Protein AF-A0A6N2EAD4-F1 (afdb_monomer)

Foldseek 3Di:
DDDDDDDDDDQQPPDDDQQWFSDDDPCRLHPPWDWDDDQQWIWTDPPQKIKIAGTQFDDALRDTAHGFGCLLLLQQVLQVLLQVLCVVLFAAQFDDALFSRITIGGDFAWQQKKKKKFQFCEDPNVVQVVVVHAQLNHDDDPDDDHRDGDPAIDIWMWGNDDPPDDTGTHHLVRCPVVPSDPNVVSVSVRVSVRVSQVSLQVLLVVLQKGWGMFIWIWGQRPVRGIHTYDGGDALVGTWMFGNDDPPPDPDDPDDDDDDDDDDDDDDDDDPDDDDDDDPPDPTPGLHCVLVQVVQVVVVDRNPDDGPDDDVVSSNVNNVSSQVRSCSNVVHGDDGRDSHSVVSVVSVSVVSVVVVD

Structure (mmCIF, N/CA/C/O backbone):
data_AF-A0A6N2EAD4-F1
#
_entry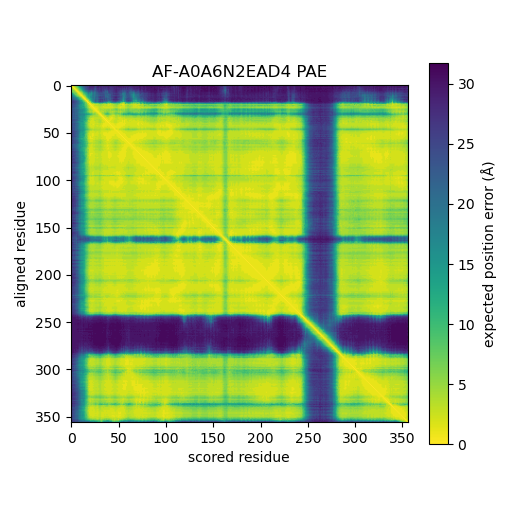.id   AF-A0A6N2EAD4-F1
#
loop_
_atom_site.group_PDB
_atom_site.id
_atom_site.type_symbol
_atom_site.label_atom_id
_atom_site.label_alt_id
_atom_site.label_comp_id
_atom_site.label_asym_id
_atom_site.label_entity_id
_atom_site.label_seq_id
_atom_site.pdbx_PDB_ins_code
_atom_site.Cartn_x
_atom_site.Cartn_y
_atom_site.Cartn_z
_atom_site.occupancy
_atom_site.B_iso_or_equiv
_atom_site.auth_seq_id
_atom_site.auth_comp_id
_atom_site.auth_asym_id
_atom_site.auth_atom_id
_atom_site.pdbx_PDB_model_num
ATOM 1 N N . MET A 1 1 ? 35.569 26.926 5.374 1.00 34.38 1 MET A N 1
ATOM 2 C CA . MET A 1 1 ? 35.303 25.532 5.782 1.00 34.38 1 MET A CA 1
ATOM 3 C C . MET A 1 1 ? 34.453 24.921 4.681 1.00 34.38 1 MET A C 1
ATOM 5 O O . MET A 1 1 ? 33.324 25.375 4.538 1.00 34.38 1 MET A O 1
ATOM 9 N N . PRO A 1 2 ? 34.989 24.051 3.812 1.00 30.06 2 PRO A N 1
ATOM 10 C CA . PRO A 1 2 ? 34.203 23.506 2.717 1.00 30.06 2 PRO A CA 1
ATOM 11 C C . PRO A 1 2 ? 33.216 22.465 3.254 1.00 30.06 2 PRO A C 1
ATOM 13 O O . PRO A 1 2 ? 33.542 21.664 4.128 1.00 30.06 2 PRO A O 1
ATOM 16 N N . SER A 1 3 ? 31.996 22.555 2.738 1.00 28.97 3 SER A N 1
ATOM 17 C CA . SER A 1 3 ? 30.847 21.699 2.997 1.00 28.97 3 SER A CA 1
ATOM 18 C C . SER A 1 3 ? 31.100 20.272 2.516 1.00 28.97 3 SER A C 1
ATOM 20 O O . SER A 1 3 ? 31.383 20.048 1.339 1.00 28.97 3 SER A O 1
ATOM 22 N N . SER A 1 4 ? 30.958 19.309 3.418 1.00 29.55 4 SER A N 1
ATOM 23 C CA . SER A 1 4 ? 30.950 17.881 3.124 1.00 29.55 4 SER A CA 1
ATOM 24 C C . SER A 1 4 ? 29.732 17.521 2.267 1.00 29.55 4 SER A C 1
ATOM 26 O O . SER A 1 4 ? 28.588 17.589 2.719 1.00 29.55 4 SER A O 1
ATOM 28 N N . SER A 1 5 ? 29.996 17.130 1.021 1.00 30.22 5 SER A N 1
ATOM 29 C CA . SER A 1 5 ? 29.056 16.441 0.142 1.00 30.22 5 SER A CA 1
ATOM 30 C C . SER A 1 5 ? 28.569 15.159 0.820 1.00 30.22 5 SER A C 1
ATOM 32 O O . SER A 1 5 ? 29.372 14.296 1.183 1.00 30.22 5 SER A O 1
ATOM 34 N N . LYS A 1 6 ? 27.255 15.035 1.014 1.00 33.72 6 LYS A N 1
ATOM 35 C CA . LYS A 1 6 ? 26.627 13.800 1.486 1.00 33.72 6 LYS A CA 1
ATOM 36 C C . LYS A 1 6 ? 26.571 12.809 0.324 1.00 33.72 6 LYS A C 1
ATOM 38 O O . LYS A 1 6 ? 25.991 13.108 -0.713 1.00 33.72 6 LYS A O 1
ATOM 43 N N . ASN A 1 7 ? 27.188 11.648 0.523 1.00 30.06 7 ASN A N 1
ATOM 44 C CA . ASN A 1 7 ? 27.131 10.505 -0.381 1.00 30.06 7 ASN A CA 1
ATOM 45 C C . ASN A 1 7 ? 25.679 10.030 -0.529 1.00 30.06 7 ASN A C 1
ATOM 47 O O . ASN A 1 7 ? 25.115 9.459 0.406 1.00 30.06 7 ASN A O 1
ATOM 51 N N . GLY A 1 8 ? 25.088 10.251 -1.704 1.00 31.55 8 GLY A N 1
ATOM 52 C CA . GLY A 1 8 ? 23.943 9.472 -2.162 1.00 31.55 8 GLY A CA 1
ATOM 53 C C . GLY A 1 8 ? 24.391 8.026 -2.349 1.00 31.55 8 GLY A C 1
ATOM 54 O O . GLY A 1 8 ? 25.430 7.770 -2.956 1.00 31.55 8 GLY A O 1
ATOM 55 N N . SER A 1 9 ? 23.651 7.079 -1.775 1.00 32.31 9 SER A N 1
ATOM 56 C CA . SER A 1 9 ? 23.856 5.666 -2.103 1.00 32.31 9 SER A CA 1
ATOM 57 C C . SER A 1 9 ? 23.541 5.477 -3.592 1.00 32.31 9 SER A C 1
ATOM 59 O O . SER A 1 9 ? 22.533 6.024 -4.047 1.00 32.31 9 SER A O 1
ATOM 61 N N . PRO A 1 10 ? 24.390 4.777 -4.362 1.00 30.09 10 PRO A N 1
ATOM 62 C CA . PRO A 1 10 ? 24.195 4.639 -5.797 1.00 30.09 10 PRO A CA 1
ATOM 63 C C . PRO A 1 10 ? 22.877 3.921 -6.101 1.00 30.09 10 PRO A C 1
ATOM 65 O O . PRO A 1 10 ? 22.443 3.028 -5.371 1.00 30.09 10 PRO A O 1
ATOM 68 N N . ASN A 1 11 ? 22.243 4.349 -7.190 1.00 40.91 11 ASN A N 1
ATOM 69 C CA . ASN A 1 11 ? 21.060 3.712 -7.748 1.00 40.91 11 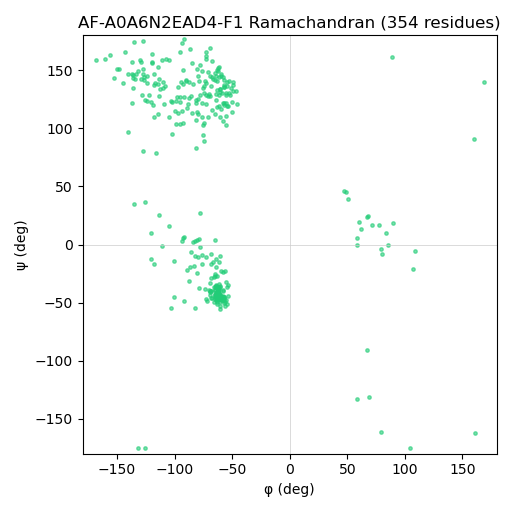ASN A CA 1
ATOM 70 C C . ASN A 1 11 ? 21.437 2.263 -8.141 1.00 40.91 11 ASN A C 1
ATOM 72 O O . ASN A 1 11 ? 22.481 2.084 -8.769 1.00 40.91 11 ASN A O 1
ATOM 76 N N . PRO A 1 12 ? 20.641 1.225 -7.820 1.00 38.78 12 PRO A N 1
ATOM 77 C CA . PRO A 1 12 ? 20.987 -0.175 -8.115 1.00 38.78 12 PRO A CA 1
ATOM 78 C C . PRO A 1 12 ? 21.072 -0.532 -9.610 1.00 38.78 12 PRO A C 1
ATOM 80 O O . PRO A 1 12 ? 21.269 -1.695 -9.943 1.00 38.78 12 PRO A O 1
ATOM 83 N N . SER A 1 13 ? 20.920 0.439 -10.516 1.00 41.94 13 SER A N 1
ATOM 84 C CA . SER A 1 13 ? 20.943 0.243 -11.969 1.00 41.94 13 SER A CA 1
ATOM 85 C C . SER A 1 13 ? 22.289 -0.244 -12.524 1.00 41.94 13 SER A C 1
ATOM 87 O O . SER A 1 13 ? 22.334 -0.668 -13.672 1.00 41.94 13 SER A O 1
ATOM 89 N N . ASP A 1 14 ? 23.367 -0.217 -11.734 1.00 36.84 14 ASP A N 1
ATOM 90 C CA . ASP A 1 14 ? 24.721 -0.581 -12.187 1.00 36.84 14 ASP A CA 1
ATOM 91 C C . ASP A 1 14 ? 25.099 -2.060 -11.975 1.00 36.84 14 ASP A C 1
ATOM 93 O O . ASP A 1 14 ? 26.234 -2.455 -12.246 1.00 36.84 14 ASP A O 1
ATOM 97 N N . GLN A 1 15 ? 24.168 -2.913 -11.532 1.00 37.09 15 GLN A N 1
ATOM 98 C CA . GLN A 1 15 ? 24.385 -4.363 -11.447 1.00 37.09 15 GLN A CA 1
ATOM 99 C C . GLN A 1 15 ? 23.449 -5.126 -12.390 1.00 37.09 15 GLN A C 1
ATOM 101 O O . GLN A 1 15 ? 22.458 -5.692 -11.960 1.00 37.09 15 GLN A O 1
ATOM 106 N N . GLY A 1 16 ? 23.786 -5.146 -13.681 1.00 35.66 16 GLY A N 1
ATOM 107 C CA . GLY A 1 16 ? 23.704 -6.338 -14.541 1.00 35.66 16 GLY A CA 1
ATOM 108 C C . GLY A 1 16 ? 22.386 -7.101 -14.765 1.00 35.66 16 GLY A C 1
ATOM 109 O O . GLY A 1 16 ? 22.440 -8.053 -15.536 1.00 35.66 16 GLY A O 1
ATOM 110 N N . ASP A 1 17 ? 21.243 -6.727 -14.190 1.00 42.75 17 ASP A N 1
ATOM 111 C CA . ASP A 1 17 ? 19.948 -7.366 -14.466 1.00 42.75 17 ASP A CA 1
ATOM 112 C C . ASP A 1 17 ? 19.162 -6.532 -15.484 1.00 42.75 17 ASP A C 1
ATOM 114 O O . ASP A 1 17 ? 18.611 -5.476 -15.171 1.00 42.75 17 ASP A O 1
ATOM 118 N N . GLN A 1 18 ? 19.126 -6.996 -16.737 1.00 53.00 18 GLN A N 1
ATOM 119 C CA . GLN A 1 18 ? 18.447 -6.308 -17.848 1.00 53.00 18 GLN A CA 1
ATOM 120 C C . GLN A 1 18 ? 16.907 -6.293 -17.708 1.00 53.00 18 GLN A C 1
ATOM 122 O O . GLN A 1 18 ? 16.230 -5.552 -18.424 1.00 53.00 18 GLN A O 1
ATOM 127 N N . ASP A 1 19 ? 16.365 -7.021 -16.725 1.00 64.06 19 ASP A N 1
ATOM 128 C CA . ASP A 1 19 ? 14.940 -7.334 -16.599 1.00 64.06 19 ASP A CA 1
ATOM 129 C C . ASP A 1 19 ? 14.249 -6.696 -15.372 1.00 64.06 19 ASP A C 1
ATOM 131 O O . ASP A 1 19 ? 13.180 -7.154 -14.967 1.00 64.06 19 ASP A O 1
ATOM 135 N N . ALA A 1 20 ? 14.748 -5.571 -14.836 1.00 78.44 20 ALA A N 1
ATOM 136 C CA . ALA A 1 20 ? 13.998 -4.796 -13.834 1.00 78.44 20 ALA A CA 1
ATOM 137 C C . ALA A 1 20 ? 13.997 -3.265 -14.037 1.00 78.44 20 ALA A C 1
ATOM 139 O O . ALA A 1 20 ? 15.001 -2.649 -14.397 1.00 78.44 20 ALA A O 1
ATOM 140 N N . PHE A 1 21 ? 12.867 -2.618 -13.732 1.00 86.69 21 PHE A N 1
ATOM 141 C CA . PHE A 1 21 ? 12.684 -1.167 -13.826 1.00 86.69 21 PHE A CA 1
ATOM 142 C C . PHE A 1 21 ? 13.003 -0.473 -12.493 1.00 86.69 21 PHE A C 1
ATOM 144 O O . PHE A 1 21 ? 12.205 -0.464 -11.549 1.00 86.69 21 PHE A O 1
ATOM 151 N N . GLY A 1 22 ? 14.166 0.175 -12.422 1.00 85.56 22 GLY A N 1
ATOM 152 C CA . GLY A 1 22 ? 14.629 0.882 -11.222 1.00 85.56 22 GLY A CA 1
ATOM 153 C C . GLY A 1 22 ? 14.019 2.271 -10.990 1.00 85.56 22 GLY A C 1
ATOM 154 O O . GLY A 1 22 ? 14.192 2.821 -9.901 1.00 85.56 22 GLY A O 1
ATOM 155 N N . GLY A 1 23 ? 13.304 2.833 -11.971 1.00 90.38 23 GLY A N 1
ATOM 156 C CA . GLY A 1 23 ? 12.849 4.228 -11.968 1.00 90.38 23 GLY A CA 1
ATOM 157 C C . GLY A 1 23 ? 13.647 5.142 -12.908 1.00 90.38 23 GLY A C 1
ATOM 158 O O . GLY A 1 23 ? 14.508 4.686 -13.661 1.00 90.38 23 GLY A O 1
ATOM 159 N N . PHE A 1 24 ? 13.349 6.437 -12.872 1.00 90.75 24 PHE A N 1
ATOM 160 C CA . PHE A 1 24 ? 14.084 7.508 -13.546 1.00 90.75 24 PHE A CA 1
ATOM 161 C C . PHE A 1 24 ? 15.181 8.070 -12.645 1.00 90.75 24 PHE A C 1
ATOM 163 O O . PHE A 1 24 ? 14.986 8.210 -11.432 1.00 90.75 24 PHE A O 1
ATOM 170 N N . ALA A 1 25 ? 16.335 8.374 -13.235 1.00 86.12 25 ALA A N 1
ATOM 171 C CA . ALA A 1 25 ? 17.403 9.090 -12.555 1.00 86.12 25 ALA A CA 1
ATOM 172 C C . ALA A 1 25 ? 17.039 10.574 -12.374 1.00 86.12 25 ALA A C 1
ATOM 174 O O . ALA A 1 25 ? 16.152 11.114 -13.041 1.00 86.12 25 ALA A O 1
ATOM 175 N N . GLU A 1 26 ? 17.734 11.250 -11.459 1.00 78.62 26 GLU A N 1
ATOM 176 C CA . GLU A 1 26 ? 17.572 12.693 -11.274 1.00 78.62 26 GLU A CA 1
ATOM 177 C C . GLU A 1 26 ? 17.896 13.439 -12.579 1.00 78.62 26 GLU A C 1
ATOM 179 O O . GLU A 1 26 ? 18.915 13.183 -13.220 1.00 78.62 26 GLU A O 1
ATOM 184 N N . GLY A 1 27 ? 17.000 14.340 -12.991 1.00 79.00 27 GLY A N 1
ATOM 185 C CA . GLY A 1 27 ? 17.126 15.114 -14.228 1.00 79.00 27 GLY A CA 1
ATOM 186 C C . GLY A 1 27 ? 16.731 14.380 -15.513 1.00 79.00 27 GLY A C 1
ATOM 187 O O . GLY A 1 27 ? 16.621 15.029 -16.550 1.00 79.00 27 GLY A O 1
ATOM 188 N N . GLU A 1 28 ? 16.458 13.073 -15.473 1.00 84.94 28 GLU A N 1
ATOM 189 C CA . GLU A 1 28 ? 16.114 12.302 -16.676 1.00 84.94 28 GLU A CA 1
ATOM 190 C C . GLU A 1 28 ? 14.746 12.673 -17.260 1.00 84.94 28 GLU A C 1
ATOM 192 O O . GLU A 1 28 ? 14.576 12.685 -18.475 1.00 84.94 28 GLU A O 1
ATOM 197 N N . LEU A 1 29 ? 13.788 13.045 -16.406 1.00 83.00 29 LEU A N 1
ATOM 198 C CA . LEU A 1 29 ? 12.492 13.570 -16.849 1.00 83.00 29 LEU A CA 1
ATOM 199 C C . LEU A 1 29 ? 12.566 15.046 -17.288 1.00 83.00 29 LEU A C 1
ATOM 201 O O . LEU A 1 29 ? 11.566 15.601 -17.721 1.00 83.00 29 LEU A O 1
ATOM 205 N N . GLY A 1 30 ? 13.732 15.691 -17.196 1.00 75.81 30 GLY A N 1
ATOM 206 C CA . GLY A 1 30 ? 13.894 17.127 -17.416 1.00 75.81 30 GLY A CA 1
ATOM 207 C C . GLY A 1 30 ? 13.702 17.955 -16.140 1.00 75.81 30 GLY A C 1
ATOM 208 O O . GLY A 1 30 ? 13.142 17.503 -15.145 1.00 75.81 30 GLY A O 1
ATOM 209 N N . ALA A 1 31 ? 14.199 19.195 -16.157 1.00 75.62 31 ALA A N 1
ATOM 210 C CA . ALA A 1 31 ? 14.250 20.067 -14.975 1.00 75.62 31 ALA A CA 1
ATOM 211 C C . ALA A 1 31 ? 12.882 20.623 -14.529 1.00 75.62 31 ALA A C 1
ATOM 213 O O . ALA A 1 31 ? 12.790 21.229 -13.464 1.00 75.62 31 ALA A O 1
ATOM 214 N N . HIS A 1 32 ? 11.841 20.454 -15.346 1.00 78.56 32 HIS A N 1
ATOM 215 C CA . HIS A 1 32 ? 10.501 20.982 -15.080 1.00 78.56 32 HIS A CA 1
ATOM 216 C C . HIS A 1 32 ? 9.696 20.111 -14.114 1.00 78.56 32 HIS A C 1
ATOM 218 O O . HIS A 1 32 ? 8.815 20.622 -13.428 1.00 78.56 32 HIS A O 1
ATOM 224 N N . TYR A 1 33 ? 10.019 18.821 -14.017 1.00 84.69 33 TYR A N 1
ATOM 225 C CA . TYR A 1 33 ? 9.280 17.891 -13.178 1.00 84.69 33 TYR A CA 1
ATOM 226 C C . TYR A 1 33 ? 9.960 17.673 -11.830 1.00 84.69 33 TYR A C 1
ATOM 228 O O . TYR A 1 33 ? 11.128 17.291 -11.742 1.00 84.69 33 TYR A O 1
ATOM 236 N N . SER A 1 34 ? 9.191 17.861 -10.759 1.00 85.81 34 SER A N 1
ATOM 237 C CA . SER A 1 34 ? 9.603 17.476 -9.412 1.00 85.81 34 SER A CA 1
ATOM 238 C C . SER A 1 34 ? 9.362 15.982 -9.206 1.00 85.81 34 SER A C 1
ATOM 240 O O . SER A 1 34 ? 8.237 15.502 -9.366 1.00 85.81 34 SER A O 1
ATOM 242 N N . ILE A 1 35 ? 10.413 15.245 -8.835 1.00 89.75 35 ILE A N 1
ATOM 243 C CA . ILE A 1 35 ? 10.344 13.808 -8.552 1.00 89.75 35 ILE A CA 1
ATOM 244 C C . ILE A 1 35 ? 10.522 13.578 -7.054 1.00 89.75 35 ILE A C 1
ATOM 246 O O . ILE A 1 35 ? 11.566 13.882 -6.475 1.00 89.75 35 ILE A O 1
ATOM 250 N N . ARG A 1 36 ? 9.527 12.951 -6.427 1.00 91.38 36 ARG A N 1
ATOM 251 C CA . ARG A 1 36 ? 9.629 12.427 -5.062 1.00 91.38 36 ARG A CA 1
ATOM 252 C C . ARG A 1 36 ? 9.922 10.934 -5.109 1.00 91.38 36 ARG A C 1
ATOM 254 O O . ARG A 1 36 ? 9.170 10.157 -5.693 1.00 91.38 36 ARG A O 1
ATOM 261 N N . ASN A 1 37 ? 11.014 10.527 -4.469 1.00 91.06 37 ASN A N 1
ATOM 262 C CA . ASN A 1 37 ? 11.434 9.131 -4.398 1.00 91.06 37 ASN A CA 1
ATOM 263 C C . ASN A 1 37 ? 10.966 8.494 -3.085 1.00 91.06 37 ASN A C 1
ATOM 265 O O . ASN A 1 37 ? 11.447 8.847 -2.010 1.00 91.06 37 ASN A O 1
ATOM 269 N N . GLY A 1 38 ? 10.050 7.533 -3.179 1.00 90.25 38 GLY A N 1
ATOM 270 C CA . GLY A 1 38 ? 9.747 6.588 -2.109 1.00 90.25 38 GLY A CA 1
ATOM 271 C C . GLY A 1 38 ? 10.576 5.306 -2.233 1.00 90.25 38 GLY A C 1
ATOM 272 O O . GLY A 1 38 ? 11.302 5.095 -3.211 1.00 90.25 38 GLY A O 1
ATOM 273 N N . LYS A 1 39 ? 10.422 4.398 -1.259 1.00 90.88 39 LYS A N 1
ATOM 274 C CA . LYS A 1 39 ? 11.121 3.097 -1.243 1.00 90.88 39 LYS A CA 1
ATOM 275 C C . LYS A 1 39 ? 10.862 2.300 -2.529 1.00 90.88 39 LYS A C 1
ATOM 277 O O . LYS A 1 39 ? 11.802 1.842 -3.172 1.00 90.88 39 LYS A O 1
ATOM 282 N N . VAL A 1 40 ? 9.595 2.211 -2.934 1.00 94.06 40 VAL A N 1
ATOM 283 C CA . VAL A 1 40 ? 9.137 1.381 -4.067 1.00 94.06 40 VAL A CA 1
ATOM 284 C C . VAL A 1 40 ? 8.454 2.169 -5.188 1.00 94.06 40 VAL A C 1
ATOM 286 O O . VAL A 1 40 ? 8.249 1.643 -6.271 1.00 94.06 40 VAL A O 1
ATOM 289 N N . ARG A 1 41 ? 8.103 3.435 -4.954 1.00 96.12 41 ARG A N 1
ATOM 290 C CA . ARG A 1 41 ? 7.394 4.286 -5.918 1.00 96.12 41 ARG A CA 1
ATOM 291 C C . ARG A 1 41 ? 8.177 5.570 -6.176 1.00 96.12 41 ARG A C 1
ATOM 293 O O . ARG A 1 41 ? 8.827 6.091 -5.268 1.00 96.12 41 ARG A O 1
ATOM 300 N N . GLN A 1 42 ? 8.135 6.067 -7.404 1.00 95.44 42 GLN A N 1
ATOM 301 C CA . GLN A 1 42 ? 8.510 7.437 -7.751 1.00 95.44 42 GLN A CA 1
ATOM 302 C C . GLN A 1 42 ? 7.244 8.210 -8.087 1.00 95.44 42 GLN A C 1
ATOM 304 O O . GLN A 1 42 ? 6.370 7.692 -8.774 1.00 95.44 42 GLN A O 1
ATOM 309 N N . VAL A 1 43 ? 7.144 9.434 -7.583 1.00 95.81 43 VAL A N 1
ATOM 310 C CA . VAL A 1 43 ? 5.983 10.292 -7.802 1.00 95.81 43 VAL A CA 1
ATOM 311 C C . VAL A 1 43 ? 6.440 11.539 -8.533 1.00 95.81 43 VAL A C 1
ATOM 313 O O . VAL A 1 43 ? 7.274 12.278 -8.006 1.00 95.81 43 VAL A O 1
ATOM 316 N N . VAL A 1 44 ? 5.889 11.766 -9.719 1.00 95.12 44 VAL A N 1
ATOM 317 C CA . VAL A 1 44 ? 6.071 13.003 -10.479 1.00 95.12 44 VAL A CA 1
ATOM 318 C C . VAL A 1 44 ? 4.897 13.921 -10.181 1.00 95.12 44 VAL A C 1
ATOM 320 O O . VAL A 1 44 ? 3.743 13.503 -10.287 1.00 95.12 44 VAL A O 1
ATOM 323 N N . ASP A 1 45 ? 5.193 15.146 -9.768 1.00 93.12 45 ASP A N 1
ATOM 324 C CA . ASP A 1 45 ? 4.176 16.168 -9.534 1.00 93.12 45 ASP A CA 1
ATOM 325 C C . ASP A 1 45 ? 3.739 16.804 -10.863 1.00 93.12 45 ASP A C 1
ATOM 327 O O . ASP A 1 45 ? 4.589 17.251 -11.635 1.00 93.12 45 ASP A O 1
ATOM 331 N N . LEU A 1 46 ? 2.430 16.795 -11.133 1.00 93.19 46 LEU A N 1
ATOM 332 C CA . LEU A 1 46 ? 1.786 17.372 -12.317 1.00 93.19 46 LEU A CA 1
ATOM 333 C C . LEU A 1 46 ? 0.679 18.360 -11.891 1.00 93.19 46 LEU A C 1
ATOM 335 O O . LEU A 1 46 ? -0.392 18.415 -12.505 1.00 93.19 46 LEU A O 1
ATOM 339 N N . ASP A 1 47 ? 0.926 19.102 -10.809 1.00 88.44 47 ASP A N 1
ATOM 340 C CA . ASP A 1 47 ? 0.035 20.075 -10.171 1.00 88.44 47 ASP A CA 1
ATOM 341 C C . ASP A 1 47 ? -1.213 19.439 -9.529 1.00 88.44 47 ASP A C 1
ATOM 343 O O . ASP A 1 47 ? -1.214 19.061 -8.358 1.00 88.44 47 ASP A O 1
ATOM 347 N N . ASN A 1 48 ? -2.309 19.323 -10.286 1.00 92.00 48 ASN A N 1
ATOM 348 C CA . ASN A 1 48 ? -3.575 18.747 -9.803 1.00 92.00 48 ASN A CA 1
ATOM 349 C C . ASN A 1 48 ? -3.618 17.217 -9.937 1.00 92.00 48 ASN A C 1
ATOM 351 O O . ASN A 1 48 ? -4.568 16.562 -9.494 1.00 92.00 48 ASN A O 1
ATOM 355 N N . GLU A 1 49 ? -2.600 16.649 -10.570 1.00 96.12 49 GLU A N 1
ATOM 356 C CA . GLU A 1 49 ? -2.439 15.228 -10.823 1.00 96.12 49 GLU A CA 1
ATOM 357 C C . GLU A 1 49 ? -1.041 14.799 -10.381 1.00 96.12 49 GLU A C 1
ATOM 359 O O . GLU A 1 49 ? -0.123 15.608 -10.265 1.00 96.12 49 GLU A O 1
ATOM 364 N N . LEU A 1 50 ? -0.872 13.507 -10.137 1.00 96.88 50 LEU A N 1
ATOM 365 C CA . LEU A 1 50 ? 0.420 12.901 -9.866 1.00 96.88 50 LEU A CA 1
ATOM 366 C C . LEU A 1 50 ? 0.615 11.735 -10.824 1.00 96.88 50 LEU A C 1
ATOM 368 O O . LEU A 1 50 ? -0.314 10.967 -11.077 1.00 96.88 50 LEU A O 1
ATOM 372 N N . LEU A 1 51 ? 1.840 11.566 -11.310 1.00 97.06 51 LEU A N 1
ATOM 373 C CA . LEU A 1 51 ? 2.246 10.331 -11.966 1.00 97.06 51 LEU A CA 1
ATOM 374 C C . LEU A 1 51 ? 2.903 9.425 -10.928 1.00 97.06 51 LEU A C 1
ATOM 376 O O . LEU A 1 51 ? 3.964 9.762 -10.400 1.00 97.06 51 LEU A O 1
ATOM 380 N N . ILE A 1 52 ? 2.291 8.285 -10.628 1.00 97.75 52 ILE A N 1
ATOM 381 C CA . ILE A 1 52 ? 2.856 7.286 -9.719 1.00 97.75 52 ILE A CA 1
ATOM 382 C C . ILE A 1 52 ? 3.484 6.177 -10.553 1.00 97.75 52 ILE A C 1
ATOM 384 O O . ILE A 1 52 ? 2.789 5.443 -11.247 1.00 97.75 52 ILE A O 1
ATOM 388 N N . ILE A 1 53 ? 4.803 6.049 -10.456 1.00 97.44 53 ILE A N 1
ATOM 389 C CA . ILE A 1 53 ? 5.599 5.016 -11.116 1.00 97.44 53 ILE A CA 1
ATOM 390 C C . ILE A 1 53 ? 6.003 3.993 -10.057 1.00 97.44 53 ILE A C 1
ATOM 392 O O . ILE A 1 53 ? 6.831 4.280 -9.184 1.00 97.44 53 ILE A O 1
ATOM 396 N N . THR A 1 54 ? 5.434 2.793 -10.122 1.00 97.56 54 THR A N 1
ATOM 397 C CA . THR A 1 54 ? 5.782 1.695 -9.215 1.00 97.56 54 THR A CA 1
ATOM 398 C C . THR A 1 54 ? 6.994 0.955 -9.762 1.00 97.56 54 THR A C 1
ATOM 400 O O . THR A 1 54 ? 6.949 0.352 -10.832 1.00 97.56 54 THR A O 1
ATOM 403 N N . THR A 1 55 ? 8.117 1.034 -9.053 1.00 96.88 55 THR A N 1
ATOM 404 C CA . THR A 1 55 ? 9.376 0.429 -9.490 1.00 96.88 55 THR A CA 1
ATOM 405 C C . THR A 1 55 ? 9.467 -1.027 -9.050 1.00 96.88 55 THR A C 1
ATOM 407 O O . THR A 1 55 ? 8.716 -1.497 -8.194 1.00 96.88 55 THR A O 1
ATOM 410 N N . ASP A 1 56 ? 10.452 -1.736 -9.593 1.00 96.19 56 ASP A N 1
ATOM 411 C CA . ASP A 1 56 ? 10.767 -3.104 -9.182 1.00 96.19 56 ASP A CA 1
ATOM 412 C C . ASP A 1 56 ? 11.570 -3.156 -7.877 1.00 96.19 56 ASP A C 1
ATOM 414 O O . ASP A 1 56 ? 11.955 -4.229 -7.419 1.00 96.19 56 ASP A O 1
ATOM 418 N N . ARG A 1 57 ? 11.799 -2.010 -7.219 1.00 96.00 57 ARG A N 1
ATOM 419 C CA . ARG A 1 57 ? 12.492 -1.972 -5.930 1.00 96.00 57 ARG A CA 1
ATOM 420 C C . ARG A 1 57 ? 11.719 -2.777 -4.887 1.00 96.00 57 ARG A C 1
ATOM 422 O O . ARG A 1 57 ? 10.505 -2.625 -4.708 1.00 96.00 57 ARG A O 1
ATOM 429 N N . ILE A 1 58 ? 12.453 -3.600 -4.147 1.00 94.50 58 ILE A N 1
ATOM 430 C CA . ILE A 1 58 ? 11.964 -4.288 -2.954 1.00 94.50 58 ILE A CA 1
ATOM 431 C C . ILE A 1 58 ? 12.634 -3.691 -1.718 1.00 94.50 58 ILE A C 1
ATOM 433 O O . ILE A 1 58 ? 13.825 -3.365 -1.719 1.00 94.50 58 ILE A O 1
ATOM 437 N N . SER A 1 59 ? 11.854 -3.531 -0.650 1.00 92.75 59 SER A N 1
ATOM 438 C CA . SER A 1 59 ? 12.360 -3.056 0.636 1.00 92.75 59 SER A CA 1
ATOM 439 C C . SER A 1 59 ? 11.934 -3.971 1.773 1.00 92.75 59 SER A C 1
ATOM 441 O O . SER A 1 59 ? 10.794 -4.439 1.801 1.00 92.75 59 SER A O 1
ATOM 443 N N . ALA A 1 60 ? 12.823 -4.164 2.741 1.00 91.81 60 ALA A N 1
ATOM 444 C CA . ALA A 1 60 ? 12.525 -4.804 4.014 1.00 91.81 60 ALA A CA 1
ATOM 445 C C . ALA A 1 60 ? 13.259 -4.062 5.136 1.00 91.81 60 ALA A C 1
ATOM 447 O O . ALA A 1 60 ? 14.333 -3.508 4.911 1.00 91.81 60 ALA A O 1
ATOM 448 N N . PHE A 1 61 ? 12.648 -4.019 6.325 1.00 89.44 61 PHE A N 1
ATOM 449 C CA . PHE A 1 61 ? 13.173 -3.293 7.493 1.00 89.44 61 PHE A CA 1
ATOM 450 C C . PHE A 1 61 ? 13.626 -1.861 7.145 1.00 89.44 61 PHE A C 1
ATOM 452 O O . PHE A 1 61 ? 14.728 -1.438 7.469 1.00 89.44 61 PHE A O 1
ATOM 459 N N . ASP A 1 62 ? 12.778 -1.148 6.396 1.00 86.44 62 ASP A N 1
ATOM 460 C CA . ASP A 1 62 ? 12.980 0.236 5.953 1.00 86.44 62 ASP A CA 1
ATOM 461 C C . ASP A 1 62 ? 14.193 0.510 5.047 1.00 86.44 62 ASP A C 1
ATOM 463 O O . ASP A 1 62 ? 14.492 1.668 4.752 1.00 86.44 62 ASP A O 1
ATOM 467 N N . ARG A 1 63 ? 14.830 -0.534 4.504 1.00 90.56 63 ARG A N 1
ATOM 468 C CA . ARG A 1 63 ? 15.945 -0.436 3.552 1.00 90.56 63 ARG A CA 1
ATOM 469 C C . ARG A 1 63 ? 15.543 -0.982 2.185 1.00 90.56 63 ARG A C 1
ATOM 471 O O . ARG A 1 63 ? 14.887 -2.017 2.103 1.00 90.56 63 ARG A O 1
ATOM 478 N N . ILE A 1 64 ? 15.942 -0.296 1.112 1.00 93.50 64 ILE A N 1
ATOM 479 C CA . ILE A 1 64 ? 15.862 -0.821 -0.261 1.00 93.50 64 ILE A CA 1
ATOM 480 C C . ILE A 1 64 ? 16.977 -1.857 -0.424 1.00 93.50 64 ILE A C 1
ATOM 482 O O . ILE A 1 64 ? 18.118 -1.577 -0.059 1.00 93.50 64 ILE A O 1
ATOM 486 N N . LEU A 1 65 ? 16.638 -3.038 -0.940 1.00 94.50 65 LEU A N 1
ATOM 487 C CA . LEU A 1 65 ? 17.533 -4.201 -0.949 1.00 94.50 65 LEU A CA 1
ATOM 488 C C . LEU A 1 65 ? 17.904 -4.705 -2.344 1.00 94.50 65 LEU A C 1
ATOM 490 O O . LEU A 1 65 ? 18.863 -5.455 -2.478 1.00 94.50 65 LEU A O 1
ATOM 494 N N . GLY A 1 66 ? 17.165 -4.303 -3.372 1.00 94.06 66 GLY A N 1
ATOM 495 C CA . GLY A 1 66 ? 17.405 -4.744 -4.740 1.00 94.06 66 GLY A CA 1
ATOM 496 C C . GLY A 1 66 ? 16.182 -4.535 -5.615 1.00 94.06 66 GLY A C 1
ATOM 497 O O . GLY A 1 66 ? 15.277 -3.770 -5.255 1.00 94.06 66 GLY A O 1
ATOM 498 N N . LEU A 1 67 ? 16.168 -5.231 -6.746 1.00 94.06 67 LEU A N 1
ATOM 499 C CA . LEU A 1 67 ? 15.086 -5.213 -7.719 1.00 94.06 67 LEU A CA 1
ATOM 500 C C . LEU A 1 67 ? 14.478 -6.617 -7.848 1.00 94.06 67 LEU A C 1
ATOM 502 O O . LEU A 1 67 ? 15.199 -7.608 -7.873 1.00 94.06 67 LEU A O 1
ATOM 506 N N . VAL A 1 68 ? 13.152 -6.693 -7.908 1.00 94.44 68 VAL A N 1
ATOM 507 C CA . VAL A 1 68 ? 12.381 -7.918 -8.147 1.00 94.44 68 VAL A CA 1
ATOM 508 C C . VAL A 1 68 ? 11.671 -7.749 -9.491 1.00 94.44 68 VAL A C 1
ATOM 510 O O . VAL A 1 68 ? 10.787 -6.891 -9.577 1.00 94.44 68 VAL A O 1
ATOM 513 N N . PRO A 1 69 ? 12.035 -8.524 -10.528 1.00 92.06 69 PRO A N 1
ATOM 514 C CA . PRO A 1 69 ? 11.491 -8.367 -11.875 1.00 92.06 69 PRO A CA 1
ATOM 515 C C . PRO A 1 69 ? 9.963 -8.281 -11.903 1.00 92.06 69 PRO A C 1
ATOM 517 O O . PRO A 1 69 ? 9.273 -9.085 -11.271 1.00 92.06 69 PRO A O 1
ATOM 520 N N . PHE A 1 70 ? 9.441 -7.292 -12.631 1.00 94.12 70 PHE A N 1
ATOM 521 C CA . PHE A 1 70 ? 8.008 -7.035 -12.839 1.00 94.12 70 PHE A CA 1
ATOM 522 C C . PHE A 1 70 ? 7.162 -6.798 -11.575 1.00 94.12 70 PHE A C 1
ATOM 524 O O . PHE A 1 70 ? 5.940 -6.653 -11.677 1.00 94.12 70 PHE A O 1
ATOM 531 N N . LYS A 1 71 ? 7.769 -6.715 -10.384 1.00 95.88 71 LYS A N 1
ATOM 532 C CA . LYS A 1 71 ? 7.062 -6.422 -9.130 1.00 95.88 71 LYS A CA 1
ATOM 533 C C . LYS A 1 71 ? 6.230 -5.150 -9.243 1.00 95.88 71 LYS A C 1
ATOM 535 O O . LYS A 1 71 ? 5.085 -5.134 -8.799 1.00 95.88 71 LYS A O 1
ATOM 540 N N . GLY A 1 72 ? 6.788 -4.096 -9.828 1.00 96.62 72 GLY A N 1
ATOM 541 C CA . GLY A 1 72 ? 6.113 -2.812 -9.951 1.00 96.62 72 GLY A CA 1
ATOM 542 C C . GLY A 1 72 ? 4.839 -2.893 -10.788 1.00 96.62 72 GLY A C 1
ATOM 543 O O . GLY A 1 72 ? 3.804 -2.369 -10.378 1.00 96.62 72 GLY A O 1
ATOM 544 N N . GLU A 1 73 ? 4.887 -3.612 -11.913 1.00 96.81 73 GLU A N 1
ATOM 545 C CA . GLU A 1 73 ? 3.713 -3.837 -12.763 1.00 96.81 73 GLU A CA 1
ATOM 546 C C . GLU A 1 73 ? 2.643 -4.660 -12.029 1.00 96.81 73 GLU A C 1
ATOM 548 O O . GLU A 1 73 ? 1.473 -4.277 -12.011 1.00 96.81 73 GLU A O 1
ATOM 553 N N . MET A 1 74 ? 3.036 -5.759 -11.375 1.00 97.19 74 MET A N 1
ATOM 554 C CA . MET A 1 74 ? 2.098 -6.606 -10.629 1.00 97.19 74 MET A CA 1
ATOM 555 C C . MET A 1 74 ? 1.356 -5.817 -9.542 1.00 97.19 74 MET A C 1
ATOM 557 O O . MET A 1 74 ? 0.140 -5.942 -9.408 1.00 97.19 74 MET A O 1
ATOM 561 N N . LEU A 1 75 ? 2.068 -4.977 -8.787 1.00 97.56 75 LEU A N 1
ATOM 562 C CA . LEU A 1 75 ? 1.486 -4.165 -7.714 1.00 97.56 75 LEU A CA 1
ATOM 563 C C . LEU A 1 75 ? 0.571 -3.050 -8.227 1.00 97.56 75 LEU A C 1
ATOM 565 O O . LEU A 1 75 ? -0.491 -2.812 -7.646 1.00 97.56 75 LEU A O 1
ATOM 569 N N . SER A 1 76 ? 0.965 -2.384 -9.313 1.00 97.94 76 SER A N 1
ATOM 570 C CA . SER A 1 76 ? 0.163 -1.329 -9.936 1.00 97.94 76 SER A CA 1
ATOM 571 C C . SER A 1 76 ? -1.155 -1.894 -10.462 1.00 97.94 76 SER A C 1
ATOM 573 O O . SER A 1 76 ? -2.223 -1.428 -10.075 1.00 97.94 76 SER A O 1
ATOM 575 N N . ARG A 1 77 ? -1.101 -2.980 -11.243 1.00 97.75 77 ARG A N 1
ATOM 576 C CA . ARG A 1 77 ? -2.299 -3.644 -11.781 1.00 97.75 77 ARG A CA 1
ATOM 577 C C . ARG A 1 77 ? -3.206 -4.221 -10.695 1.00 97.75 77 ARG A C 1
ATOM 579 O O . ARG A 1 77 ? -4.424 -4.141 -10.822 1.00 97.75 77 ARG A O 1
ATOM 586 N N . LEU A 1 78 ? -2.637 -4.769 -9.615 1.00 97.56 78 LEU A N 1
ATOM 587 C CA . LEU A 1 78 ? -3.428 -5.175 -8.447 1.00 97.56 78 LEU A CA 1
ATOM 588 C C . LEU A 1 78 ? -4.188 -3.987 -7.862 1.00 97.56 78 LEU A C 1
ATOM 590 O O . LEU A 1 78 ? -5.383 -4.096 -7.600 1.00 97.56 78 LEU A O 1
ATOM 594 N N . SER A 1 79 ? -3.522 -2.844 -7.707 1.00 98.19 79 SER A N 1
ATOM 595 C CA . SER A 1 79 ? -4.173 -1.635 -7.203 1.00 98.19 79 SER A CA 1
ATOM 596 C C . SER A 1 79 ? -5.302 -1.172 -8.132 1.00 98.19 79 SER A C 1
ATOM 598 O O . SER A 1 79 ? -6.381 -0.870 -7.634 1.00 98.19 79 SER A O 1
ATOM 600 N N . GLU A 1 80 ? -5.125 -1.195 -9.463 1.00 97.75 80 GLU A N 1
ATOM 601 C CA . GLU A 1 80 ? -6.202 -0.886 -10.433 1.00 97.75 80 GLU A CA 1
ATOM 602 C C . GLU A 1 80 ? -7.415 -1.796 -10.261 1.00 97.75 80 GLU A C 1
ATOM 604 O O . GLU A 1 80 ? -8.551 -1.318 -10.193 1.00 97.75 80 GLU A O 1
ATOM 609 N N . TYR A 1 81 ? -7.170 -3.106 -10.167 1.00 97.56 81 TYR A N 1
ATOM 610 C CA . TYR A 1 81 ? -8.216 -4.096 -9.949 1.00 97.56 81 TYR A CA 1
ATOM 611 C C . TYR A 1 81 ? -9.009 -3.782 -8.676 1.00 97.56 81 TYR A C 1
ATOM 613 O O . TYR A 1 81 ? -10.239 -3.703 -8.713 1.00 97.56 81 TYR A O 1
ATOM 621 N N . TRP A 1 82 ? -8.316 -3.539 -7.562 1.00 98.25 82 TRP A N 1
ATOM 622 C CA . TRP A 1 82 ? -8.970 -3.262 -6.289 1.00 98.25 82 TRP A CA 1
ATOM 623 C C . TRP A 1 82 ? -9.692 -1.916 -6.274 1.00 98.25 82 TRP A C 1
ATOM 625 O O . TRP A 1 82 ? -10.823 -1.851 -5.799 1.00 98.25 82 TRP A O 1
ATOM 635 N N . PHE A 1 83 ? -9.108 -0.867 -6.858 1.00 98.50 83 PHE A N 1
ATOM 636 C CA . PHE A 1 83 ? -9.769 0.429 -7.015 1.00 98.50 83 PHE A CA 1
ATOM 637 C C . PHE A 1 83 ? -11.078 0.315 -7.795 1.00 98.50 83 PHE A C 1
ATOM 639 O O . PHE A 1 83 ? -12.067 0.955 -7.433 1.00 98.50 83 PHE A O 1
ATOM 646 N N . SER A 1 84 ? -11.112 -0.519 -8.837 1.00 97.44 84 SER A N 1
ATOM 647 C CA . SER A 1 84 ? -12.346 -0.818 -9.561 1.00 97.44 84 SER A CA 1
ATOM 648 C C . SER A 1 84 ? -13.340 -1.582 -8.677 1.00 97.44 84 SER A C 1
ATOM 650 O O . SER A 1 84 ? -14.492 -1.160 -8.539 1.00 97.44 84 SER A O 1
ATOM 652 N N . ALA A 1 85 ? -12.879 -2.647 -8.014 1.00 97.62 85 ALA A N 1
ATOM 653 C CA . ALA A 1 85 ? -13.694 -3.542 -7.191 1.00 97.62 85 ALA A CA 1
ATOM 654 C C . ALA A 1 85 ? -14.281 -2.900 -5.918 1.00 97.62 85 ALA A C 1
ATOM 656 O O . ALA A 1 85 ? -15.180 -3.485 -5.305 1.00 97.62 85 ALA A O 1
ATOM 657 N N . THR A 1 86 ? -13.780 -1.730 -5.509 1.00 98.31 86 THR A N 1
ATOM 658 C CA . THR A 1 86 ? -14.254 -0.978 -4.334 1.00 98.31 86 THR A CA 1
ATOM 659 C C . THR A 1 86 ? -14.769 0.423 -4.666 1.00 98.31 86 THR A C 1
ATOM 661 O O . THR A 1 86 ? -14.999 1.222 -3.758 1.00 98.31 86 THR A O 1
ATOM 664 N N . SER A 1 87 ? -14.934 0.754 -5.949 1.00 97.88 87 SER A N 1
ATOM 665 C CA . SER A 1 87 ? -15.371 2.088 -6.390 1.00 97.88 87 SER A CA 1
ATOM 666 C C . SER A 1 87 ? -16.789 2.461 -5.932 1.00 97.88 87 SER A C 1
ATOM 668 O O . SER A 1 87 ? -17.122 3.643 -5.877 1.00 97.88 87 SER A O 1
ATOM 670 N N . ASP A 1 88 ? -17.608 1.471 -5.562 1.00 98.38 88 ASP A N 1
ATOM 671 C CA . ASP A 1 88 ? -18.935 1.655 -4.970 1.00 98.38 88 ASP A CA 1
ATOM 672 C C . ASP A 1 88 ? -18.902 2.062 -3.485 1.00 98.38 88 ASP A C 1
ATOM 674 O O . ASP A 1 88 ? -19.900 2.564 -2.975 1.00 98.38 88 ASP A O 1
ATOM 678 N N . ILE A 1 89 ? -17.765 1.869 -2.807 1.00 98.56 89 ILE A N 1
ATOM 679 C CA . ILE A 1 89 ? -17.578 2.156 -1.375 1.00 98.56 89 ILE A CA 1
ATOM 680 C C . ILE A 1 89 ? -17.049 3.582 -1.176 1.00 98.56 89 ILE A C 1
ATOM 682 O O . ILE A 1 89 ? -17.562 4.344 -0.358 1.00 98.56 89 ILE A O 1
ATOM 686 N N . ILE A 1 90 ? -16.006 3.955 -1.923 1.00 98.44 90 ILE A N 1
ATOM 687 C CA . ILE A 1 90 ? -15.351 5.265 -1.829 1.00 98.44 90 ILE A CA 1
ATOM 688 C C . ILE A 1 90 ? -14.716 5.638 -3.180 1.00 98.44 90 ILE A C 1
ATOM 690 O O . ILE A 1 90 ? -14.164 4.761 -3.855 1.00 98.44 90 ILE A O 1
ATOM 694 N N . PRO A 1 91 ? -14.726 6.924 -3.591 1.00 98.19 91 PRO A N 1
ATOM 695 C CA . PRO A 1 91 ? -13.872 7.371 -4.684 1.00 98.19 91 PRO A CA 1
ATOM 696 C C . PRO A 1 91 ? -12.391 7.133 -4.361 1.00 98.19 91 PRO A C 1
ATOM 698 O O . PRO A 1 91 ? -11.933 7.287 -3.227 1.00 98.19 91 PRO A O 1
ATOM 701 N N . ASN A 1 92 ? -11.620 6.801 -5.387 1.00 98.50 92 ASN A N 1
ATOM 702 C CA . ASN A 1 92 ? -10.174 6.666 -5.292 1.00 98.50 92 ASN A CA 1
ATOM 703 C C . ASN A 1 92 ? -9.482 7.656 -6.232 1.00 98.50 92 ASN A C 1
ATOM 705 O O . ASN A 1 92 ? -10.107 8.236 -7.123 1.00 98.50 92 ASN A O 1
ATOM 709 N N . HIS A 1 93 ? -8.187 7.866 -6.015 1.00 98.31 93 HIS A N 1
ATOM 710 C CA . HIS A 1 93 ? -7.426 8.826 -6.805 1.00 98.31 93 HIS A CA 1
ATOM 711 C C . HIS A 1 93 ? -7.058 8.344 -8.215 1.00 98.31 93 HIS A C 1
ATOM 713 O O . HIS A 1 93 ? -6.565 9.152 -8.994 1.00 98.31 93 HIS A O 1
ATOM 719 N N . HIS A 1 94 ? -7.265 7.073 -8.571 1.00 98.31 94 HIS A N 1
ATOM 720 C CA . HIS A 1 94 ? -6.838 6.550 -9.866 1.00 98.31 94 HIS A CA 1
ATOM 721 C C . HIS A 1 94 ? -7.670 7.155 -11.006 1.00 98.31 94 HIS A C 1
ATOM 723 O O . HIS A 1 94 ? -8.900 7.132 -10.973 1.00 98.31 94 HIS A O 1
ATOM 729 N N . LEU A 1 95 ? -6.992 7.705 -12.020 1.00 97.12 95 LEU A N 1
ATOM 730 C CA . LEU A 1 95 ? -7.630 8.274 -13.208 1.00 97.12 95 LEU A CA 1
ATOM 731 C C . LEU A 1 95 ? -7.504 7.322 -14.400 1.00 97.12 95 LEU A C 1
ATOM 733 O O . LEU A 1 95 ? -8.517 6.977 -15.005 1.00 97.12 95 LEU A O 1
ATOM 737 N N . HIS A 1 96 ? -6.280 6.910 -14.741 1.00 94.62 96 HIS A N 1
ATOM 738 C CA . HIS A 1 96 ? -5.999 5.883 -15.751 1.00 94.62 96 HIS A CA 1
ATOM 739 C C . HIS A 1 96 ? -4.530 5.426 -15.708 1.00 94.62 96 HIS A C 1
ATOM 741 O O . HIS A 1 96 ? -3.650 6.162 -15.252 1.00 94.62 96 HIS A O 1
ATOM 747 N N . GLY A 1 97 ? -4.261 4.232 -16.241 1.00 96.38 97 GLY A N 1
ATOM 748 C CA . GLY A 1 97 ? -2.911 3.696 -16.434 1.00 96.38 97 GLY A CA 1
ATOM 749 C C . GLY A 1 97 ? -2.207 4.276 -17.668 1.00 96.38 97 GLY A C 1
ATOM 750 O O . GLY A 1 97 ? -2.823 4.471 -18.716 1.00 96.38 97 GLY A O 1
ATOM 751 N N . ILE A 1 98 ? -0.905 4.539 -17.537 1.00 96.25 98 ILE A N 1
ATOM 752 C CA . ILE A 1 98 ? -0.001 4.979 -18.617 1.00 96.25 98 ILE A CA 1
ATOM 753 C C . ILE A 1 98 ? 0.824 3.803 -19.144 1.00 96.25 98 ILE A C 1
ATOM 755 O O . ILE A 1 98 ? 0.949 3.620 -20.350 1.00 96.25 98 ILE A O 1
ATOM 759 N N . THR A 1 99 ? 1.361 2.995 -18.230 1.00 96.06 99 THR A N 1
ATOM 760 C CA . THR A 1 99 ? 1.989 1.693 -18.505 1.00 96.06 99 THR A CA 1
ATOM 761 C C . THR A 1 99 ? 1.488 0.698 -17.463 1.00 96.06 99 THR A C 1
ATOM 763 O O . THR A 1 99 ? 0.840 1.107 -16.500 1.00 96.06 99 THR A O 1
ATOM 766 N N . GLY A 1 100 ? 1.830 -0.589 -17.575 1.00 94.94 100 GLY A N 1
ATOM 767 C CA . GLY A 1 100 ? 1.438 -1.577 -16.56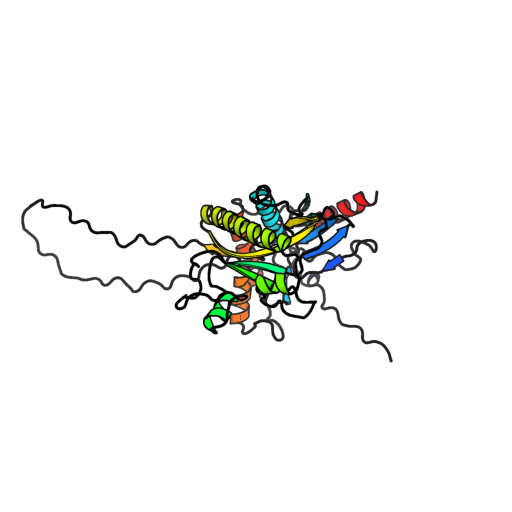5 1.00 94.94 100 GLY A CA 1
ATOM 768 C C . GLY A 1 100 ? 1.890 -1.240 -15.134 1.00 94.94 100 GLY A C 1
ATOM 769 O O . GLY A 1 100 ? 1.281 -1.719 -14.184 1.00 94.94 100 GLY A O 1
ATOM 770 N N . ARG A 1 101 ? 2.928 -0.408 -14.957 1.00 96.44 101 ARG A N 1
ATOM 771 C CA . ARG A 1 101 ? 3.453 0.007 -13.640 1.00 96.44 101 ARG A CA 1
ATOM 772 C C . ARG A 1 101 ? 3.223 1.477 -13.284 1.00 96.44 101 ARG A C 1
ATOM 774 O O . ARG A 1 101 ? 3.676 1.916 -12.223 1.00 96.44 101 ARG A O 1
ATOM 781 N N . THR A 1 102 ? 2.613 2.247 -14.185 1.00 97.44 102 THR A N 1
ATOM 782 C CA . THR A 1 102 ? 2.527 3.707 -14.067 1.00 97.44 102 THR A CA 1
ATOM 783 C C . THR A 1 102 ? 1.089 4.169 -14.148 1.00 97.44 102 THR A C 1
ATOM 785 O O . THR A 1 102 ? 0.421 3.934 -15.151 1.00 97.44 102 THR A O 1
ATOM 788 N N . MET A 1 103 ? 0.649 4.907 -13.136 1.00 98.00 103 MET A N 1
ATOM 789 C CA . MET A 1 103 ? -0.703 5.445 -13.041 1.00 98.00 103 MET A CA 1
ATOM 790 C C . MET A 1 103 ? -0.684 6.964 -13.043 1.00 98.00 103 MET A C 1
ATOM 792 O O . MET A 1 103 ? 0.121 7.575 -12.335 1.00 98.00 103 MET A O 1
ATOM 796 N N . LEU A 1 104 ? -1.627 7.573 -13.758 1.00 98.19 104 LEU A N 1
ATOM 797 C CA . LEU A 1 104 ? -2.030 8.944 -13.490 1.00 98.19 104 LEU A CA 1
ATOM 798 C C . LEU A 1 104 ? -3.104 8.935 -12.402 1.00 98.19 104 LEU A C 1
ATOM 800 O O . LEU A 1 104 ? -4.121 8.241 -12.512 1.00 98.19 104 LEU A O 1
ATOM 804 N N . VAL A 1 105 ? -2.889 9.729 -11.361 1.00 98.38 105 VAL A N 1
ATOM 805 C CA . VAL A 1 105 ? -3.813 9.849 -10.236 1.00 98.38 105 VAL A CA 1
ATOM 806 C C . VAL A 1 105 ? -4.132 11.310 -9.942 1.00 98.38 105 VAL A C 1
ATOM 808 O O . VAL A 1 105 ? -3.356 12.208 -10.259 1.00 98.38 105 VAL A O 1
ATOM 811 N N . ARG A 1 106 ? -5.266 11.567 -9.298 1.00 97.88 106 ARG A N 1
ATOM 812 C CA . ARG A 1 106 ? -5.609 12.878 -8.749 1.00 97.88 106 ARG A CA 1
ATOM 813 C C . ARG A 1 106 ? -4.687 13.209 -7.575 1.00 97.88 106 ARG A C 1
ATOM 815 O O . ARG A 1 106 ? -4.459 12.369 -6.704 1.00 97.88 106 ARG A O 1
ATOM 822 N N . ALA A 1 107 ? -4.189 14.441 -7.523 1.00 97.31 107 ALA A N 1
ATOM 823 C CA . ALA A 1 107 ? -3.473 14.926 -6.353 1.00 97.31 107 ALA A CA 1
ATOM 824 C C . ALA A 1 107 ? -4.458 15.135 -5.189 1.00 97.31 107 ALA A C 1
ATOM 826 O O . ALA A 1 107 ? -5.474 15.819 -5.324 1.00 97.31 107 ALA A O 1
ATOM 827 N N . CYS A 1 108 ? -4.149 14.548 -4.035 1.00 97.62 108 CYS A N 1
ATOM 828 C CA . CYS A 1 108 ? -4.898 14.721 -2.792 1.00 97.62 108 CYS A CA 1
ATOM 829 C C . CYS A 1 108 ? -3.934 15.125 -1.678 1.00 97.62 108 CYS A C 1
ATOM 831 O O . CYS A 1 108 ? -2.773 14.714 -1.691 1.00 97.62 108 CYS A O 1
ATOM 833 N N . GLN A 1 109 ? -4.419 15.873 -0.689 1.00 97.06 109 GLN A N 1
ATOM 834 C CA . GLN A 1 109 ? -3.691 16.107 0.553 1.00 97.06 109 GLN A CA 1
ATOM 835 C C . GLN A 1 109 ? -3.781 14.840 1.420 1.00 97.06 109 GLN A C 1
ATOM 837 O O . GLN A 1 109 ? -4.873 14.537 1.904 1.00 97.06 109 GLN A O 1
ATOM 842 N N . PRO A 1 110 ? -2.691 14.076 1.625 1.00 97.00 110 PRO A N 1
ATOM 843 C CA . PRO A 1 110 ? -2.754 12.840 2.398 1.00 97.00 110 PRO A CA 1
ATOM 844 C C . PRO A 1 110 ? -3.075 13.126 3.863 1.00 97.00 110 PRO A C 1
ATOM 846 O O . PRO A 1 110 ? -2.546 14.078 4.441 1.00 97.00 110 PRO A O 1
ATOM 849 N N . LEU A 1 111 ? -3.877 12.265 4.488 1.00 97.44 111 LEU A N 1
ATOM 850 C CA . LEU A 1 111 ? -4.033 12.285 5.936 1.00 97.44 111 LEU A CA 1
ATOM 851 C C . LEU A 1 111 ? -2.712 11.855 6.607 1.00 97.44 111 LEU A C 1
ATOM 853 O O . LEU A 1 111 ? -2.021 10.958 6.100 1.00 97.44 111 LEU A O 1
ATOM 857 N N . PRO A 1 112 ? -2.353 12.451 7.760 1.00 95.69 112 PRO A N 1
ATOM 858 C CA . PRO A 1 112 ? -1.102 12.173 8.476 1.00 95.69 112 PRO A CA 1
ATOM 859 C C . PRO A 1 112 ? -1.146 10.861 9.289 1.00 95.69 112 PRO A C 1
ATOM 861 O O . PRO A 1 112 ? -0.453 10.716 10.298 1.00 95.69 112 PRO A O 1
ATOM 864 N N . VAL A 1 1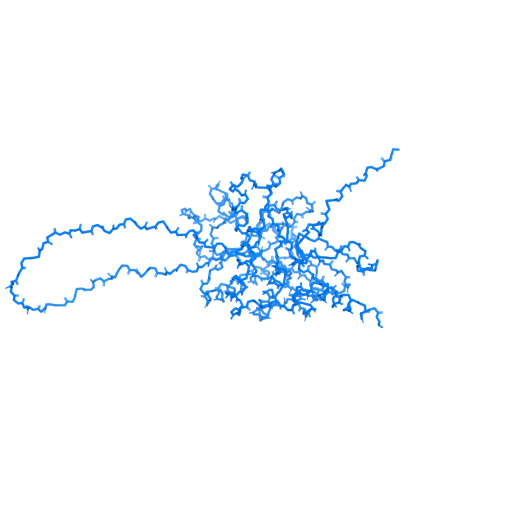13 ? -1.972 9.902 8.864 1.00 95.56 113 VAL A N 1
ATOM 865 C CA . VAL A 1 113 ? -2.237 8.636 9.555 1.00 95.56 113 VAL A CA 1
ATOM 866 C C . VAL A 1 113 ? -2.224 7.498 8.539 1.00 95.56 113 VAL A C 1
ATOM 868 O O . VAL A 1 113 ? -2.822 7.598 7.467 1.00 95.56 113 VAL A O 1
ATOM 871 N N . GLU A 1 114 ? -1.555 6.405 8.884 1.00 95.75 114 GLU A N 1
ATOM 872 C CA . GLU A 1 114 ? -1.718 5.115 8.226 1.00 95.75 114 GLU A CA 1
ATOM 873 C C . GLU A 1 114 ? -2.869 4.351 8.889 1.00 95.75 114 GLU A C 1
ATOM 875 O O . GLU A 1 114 ? -2.885 4.154 10.108 1.00 95.75 114 GLU A O 1
ATOM 880 N N . VAL A 1 115 ? -3.844 3.907 8.096 1.00 98.06 115 VAL A N 1
ATOM 881 C CA . VAL A 1 115 ? -5.047 3.247 8.613 1.00 98.06 115 VAL A CA 1
ATOM 882 C C . VAL A 1 115 ? -4.912 1.747 8.413 1.00 98.06 115 VAL A C 1
ATOM 884 O O . VAL A 1 115 ? -5.208 1.221 7.343 1.00 98.06 115 VAL A O 1
ATOM 887 N N . VAL A 1 116 ? -4.437 1.041 9.438 1.00 97.94 116 VAL A N 1
ATOM 888 C CA . VAL A 1 116 ? -4.300 -0.419 9.378 1.00 97.94 116 VAL A CA 1
ATOM 889 C C . VAL A 1 116 ? -5.562 -1.081 9.914 1.00 97.94 116 VAL A C 1
ATOM 891 O O . VAL A 1 116 ? -5.964 -0.809 11.042 1.00 97.94 116 VAL A O 1
ATOM 894 N N . VAL A 1 117 ? -6.155 -1.992 9.144 1.00 98.62 117 VAL A N 1
ATOM 895 C CA . VAL A 1 117 ? -7.259 -2.849 9.600 1.00 98.62 117 VAL A CA 1
ATOM 896 C C . VAL A 1 117 ? -6.769 -4.285 9.717 1.00 98.62 117 VAL A C 1
ATOM 898 O O . VAL A 1 117 ? -6.066 -4.787 8.838 1.00 98.62 117 VAL A O 1
ATOM 901 N N . ARG A 1 118 ? -7.122 -4.950 10.821 1.00 98.38 118 ARG A N 1
ATOM 902 C CA . ARG A 1 118 ? -6.662 -6.303 11.155 1.00 98.38 118 ARG A CA 1
ATOM 903 C C . ARG A 1 118 ? -7.837 -7.230 11.386 1.00 98.38 118 ARG A C 1
ATOM 905 O O . ARG A 1 118 ? -8.639 -6.979 12.279 1.00 98.38 118 ARG A O 1
ATOM 912 N N . GLY A 1 119 ? -7.888 -8.333 10.644 1.00 97.75 119 GLY A N 1
ATOM 913 C CA . GLY A 1 119 ? -8.787 -9.455 10.922 1.00 97.75 119 GLY A CA 1
ATOM 914 C C . GLY A 1 119 ? -8.164 -10.485 11.868 1.00 97.75 119 GLY A C 1
ATOM 915 O O . GLY A 1 119 ? -8.878 -11.234 12.526 1.00 97.75 119 GLY A O 1
ATOM 916 N N . TYR A 1 120 ? -6.833 -10.514 11.965 1.00 96.69 120 TYR A N 1
ATOM 917 C CA . TYR A 1 120 ? -6.082 -11.503 12.738 1.00 96.69 120 TYR A CA 1
ATOM 918 C C . TYR A 1 120 ? -5.035 -10.837 13.634 1.00 96.69 120 TYR A C 1
ATOM 920 O O . TYR A 1 120 ? -4.450 -9.808 13.287 1.00 96.69 120 TYR A O 1
ATOM 928 N N . LEU A 1 121 ? -4.756 -11.459 14.779 1.00 95.75 121 LEU A N 1
ATOM 929 C CA . LEU A 1 121 ? -3.745 -10.991 15.722 1.00 95.75 121 LEU A CA 1
ATOM 930 C C . LEU A 1 121 ? -2.339 -11.434 15.286 1.00 95.75 121 LEU A C 1
ATOM 932 O O . LEU A 1 121 ? -1.818 -12.442 15.758 1.00 95.75 121 LEU A O 1
ATOM 936 N N . SER A 1 122 ? -1.729 -10.673 14.377 1.00 91.88 122 SER A N 1
ATOM 937 C CA . SER A 1 122 ? -0.395 -10.951 13.826 1.00 91.88 122 SER A CA 1
ATOM 938 C C . SER A 1 122 ? 0.551 -9.743 13.929 1.00 91.88 122 SER A C 1
ATOM 940 O O . SER A 1 122 ? 0.160 -8.650 14.352 1.00 91.88 122 SER A O 1
ATOM 942 N N . GLY A 1 123 ? 1.820 -9.929 13.554 1.00 89.50 123 GLY A N 1
ATOM 943 C CA . GLY A 1 123 ? 2.768 -8.830 13.343 1.00 89.50 123 GLY A CA 1
ATOM 944 C C . GLY A 1 123 ? 2.996 -7.936 14.570 1.00 89.50 123 GLY A C 1
ATOM 945 O O . GLY A 1 123 ? 3.255 -8.415 15.675 1.00 89.50 123 GLY A O 1
ATOM 946 N N . SER A 1 124 ? 2.959 -6.612 14.378 1.00 90.75 124 SER A N 1
ATOM 947 C CA . SER A 1 124 ? 3.104 -5.641 15.478 1.00 90.75 124 SER A CA 1
ATOM 948 C C . SER A 1 124 ? 1.998 -5.758 16.526 1.00 90.75 124 SER A C 1
ATOM 950 O O . SER A 1 124 ? 2.303 -5.683 17.711 1.00 90.75 124 SER A O 1
ATOM 952 N N . ALA A 1 125 ? 0.755 -6.036 16.121 1.00 94.38 125 ALA A N 1
ATOM 953 C CA . ALA A 1 125 ? -0.354 -6.192 17.060 1.00 94.38 125 ALA A CA 1
ATOM 954 C C . ALA A 1 125 ? -0.144 -7.375 18.016 1.00 94.38 125 ALA A C 1
ATOM 956 O O . ALA A 1 125 ? -0.384 -7.245 19.214 1.00 94.38 125 ALA A O 1
ATOM 957 N N . TRP A 1 126 ? 0.366 -8.507 17.516 1.00 95.69 126 TRP A N 1
ATOM 958 C CA . TRP A 1 126 ? 0.743 -9.630 18.378 1.00 95.69 126 TRP A CA 1
ATOM 959 C C . TRP A 1 126 ? 1.872 -9.261 19.347 1.00 95.69 126 TRP A C 1
ATOM 961 O O . TRP A 1 126 ? 1.795 -9.608 20.522 1.00 95.69 126 TRP A O 1
ATOM 971 N N . ARG A 1 127 ? 2.899 -8.530 18.885 1.00 94.06 127 ARG A N 1
ATOM 972 C CA . ARG A 1 127 ? 4.017 -8.097 19.743 1.00 94.06 127 ARG A CA 1
ATOM 973 C C . ARG A 1 127 ? 3.550 -7.223 20.906 1.00 94.06 127 ARG A C 1
ATOM 975 O O . ARG A 1 127 ? 4.000 -7.439 22.028 1.00 94.06 127 ARG A O 1
ATOM 982 N N . ASP A 1 128 ? 2.655 -6.271 20.653 1.00 95.00 128 ASP A N 1
ATOM 983 C CA . ASP A 1 128 ? 2.099 -5.425 21.713 1.00 95.00 128 ASP A CA 1
ATOM 984 C C . ASP A 1 128 ? 1.211 -6.225 22.666 1.00 95.00 128 ASP A C 1
ATOM 986 O O . ASP A 1 128 ? 1.413 -6.166 23.879 1.00 95.00 128 ASP A O 1
ATOM 990 N N . TYR A 1 129 ? 0.315 -7.056 22.130 1.00 96.69 129 TYR A N 1
ATOM 991 C CA . TYR A 1 129 ? -0.560 -7.903 22.936 1.00 96.69 129 TYR A CA 1
ATOM 992 C C . TYR A 1 129 ? 0.214 -8.875 23.839 1.00 96.69 129 TYR A C 1
ATOM 994 O O . TYR A 1 129 ? -0.057 -8.963 25.037 1.00 96.69 129 TYR A O 1
ATOM 1002 N N . ALA A 1 130 ? 1.211 -9.576 23.291 1.00 96.62 130 ALA A N 1
ATOM 1003 C CA . ALA A 1 130 ? 2.045 -10.517 24.035 1.00 96.62 130 ALA A CA 1
ATOM 1004 C C . ALA A 1 130 ? 2.885 -9.823 25.123 1.00 96.62 130 ALA A C 1
ATOM 1006 O O . ALA A 1 130 ? 3.206 -10.436 26.139 1.00 96.62 130 ALA A O 1
ATOM 1007 N N . ALA A 1 131 ? 3.205 -8.538 24.937 1.00 96.19 131 ALA A N 1
ATOM 1008 C CA . ALA A 1 131 ? 3.852 -7.698 25.942 1.00 96.19 131 ALA A CA 1
ATOM 1009 C C . ALA A 1 131 ? 2.869 -7.107 26.976 1.00 96.19 131 ALA A C 1
ATOM 1011 O O . ALA A 1 131 ? 3.285 -6.325 27.830 1.00 96.19 131 ALA A O 1
ATOM 1012 N N . GLY A 1 132 ? 1.575 -7.443 26.903 1.00 95.31 132 GLY A N 1
ATOM 1013 C CA . GLY A 1 132 ? 0.532 -6.903 27.777 1.00 95.31 132 GLY A CA 1
ATOM 1014 C C . GLY A 1 132 ? 0.183 -5.439 27.499 1.00 95.31 132 GLY A C 1
ATOM 1015 O O . GLY A 1 132 ? -0.415 -4.788 28.355 1.00 95.31 132 GLY A O 1
ATOM 1016 N N . ARG A 1 133 ? 0.566 -4.903 26.332 1.00 95.12 133 ARG A N 1
ATOM 1017 C CA . ARG A 1 133 ? 0.262 -3.530 25.918 1.00 95.12 133 ARG A CA 1
ATOM 1018 C C . ARG A 1 133 ? -1.037 -3.473 25.103 1.00 95.12 133 ARG A C 1
ATOM 1020 O O . ARG A 1 133 ? -1.350 -4.429 24.390 1.00 95.12 133 ARG A O 1
ATOM 1027 N N . PRO A 1 134 ? -1.777 -2.352 25.155 1.00 94.88 134 PRO A N 1
ATOM 1028 C CA . PRO A 1 134 ? -2.864 -2.094 24.217 1.00 94.88 134 PRO A CA 1
ATOM 1029 C C . PRO A 1 134 ? -2.358 -2.068 22.770 1.00 94.88 134 PRO A C 1
ATOM 1031 O O . PRO A 1 134 ? -1.251 -1.604 22.502 1.00 94.88 134 PRO A O 1
ATOM 1034 N N . VAL A 1 135 ? -3.190 -2.510 21.828 1.00 96.19 135 VAL A N 1
ATOM 1035 C CA . VAL A 1 135 ? -2.888 -2.469 20.390 1.00 96.19 135 VAL A CA 1
ATOM 1036 C C . VAL A 1 135 ? -3.502 -1.199 19.808 1.00 96.19 135 VAL A C 1
ATOM 1038 O O . VAL A 1 135 ? -4.717 -1.135 19.653 1.00 96.19 135 VAL A O 1
ATOM 1041 N N . SER A 1 136 ? -2.689 -0.173 19.529 1.00 94.75 136 SER A N 1
ATOM 1042 C CA . SER A 1 136 ? -3.176 1.165 19.128 1.00 94.75 136 SER A CA 1
ATOM 1043 C C . SER A 1 136 ? -4.279 1.697 20.067 1.00 94.75 136 SER A C 1
ATOM 1045 O O . SER A 1 136 ? -5.335 2.148 19.633 1.00 94.75 136 SER A O 1
ATOM 1047 N N . GLY A 1 137 ? -4.070 1.558 21.381 1.00 93.81 137 GLY A N 1
ATOM 1048 C CA . GLY A 1 137 ? -5.038 1.946 22.419 1.00 93.81 137 GLY A CA 1
ATOM 1049 C C . GLY A 1 137 ? -6.182 0.953 22.667 1.00 93.81 137 GLY A C 1
ATOM 1050 O O . GLY A 1 137 ? -6.955 1.142 23.602 1.00 93.81 137 GLY A O 1
ATOM 1051 N N . ILE A 1 138 ? -6.281 -0.135 21.897 1.00 95.69 138 ILE A N 1
ATOM 1052 C CA . ILE A 1 138 ? -7.331 -1.147 22.059 1.00 95.69 138 ILE A CA 1
ATOM 1053 C C . ILE A 1 138 ? -6.886 -2.214 23.061 1.00 95.69 138 ILE A C 1
ATOM 1055 O O . ILE A 1 138 ? -5.901 -2.927 22.843 1.00 95.69 138 ILE A O 1
ATOM 1059 N N . GLN A 1 139 ? -7.650 -2.374 24.142 1.00 95.56 139 GLN A N 1
ATOM 1060 C CA . GLN A 1 139 ? -7.467 -3.481 25.075 1.00 95.56 139 GLN A CA 1
ATOM 1061 C C . GLN A 1 139 ? -8.147 -4.742 24.534 1.00 95.56 139 GLN A C 1
ATOM 1063 O O . GLN A 1 139 ? -9.371 -4.867 24.549 1.00 95.56 139 GLN A O 1
ATOM 1068 N N . LEU A 1 140 ? -7.345 -5.697 24.070 1.00 95.31 140 LEU A N 1
ATOM 1069 C CA . LEU A 1 140 ? -7.844 -6.988 23.602 1.00 95.31 140 LEU A CA 1
ATOM 1070 C C . LEU A 1 140 ? -8.127 -7.943 24.776 1.00 95.31 140 LEU A C 1
ATOM 1072 O O . LEU A 1 140 ? -7.465 -7.846 25.818 1.00 95.31 140 LEU A O 1
ATOM 1076 N N . PRO A 1 141 ? -9.086 -8.881 24.623 1.00 93.81 141 PRO A N 1
ATOM 1077 C CA . PRO A 1 141 ? -9.389 -9.872 25.651 1.00 93.81 141 PRO A CA 1
ATOM 1078 C C . PRO A 1 141 ? -8.178 -10.779 25.924 1.00 93.81 141 PRO A C 1
ATOM 1080 O O . PRO A 1 141 ? -7.386 -11.031 25.014 1.00 93.81 141 PRO A O 1
ATOM 1083 N N . PRO A 1 142 ? -8.011 -11.296 27.154 1.00 94.50 142 PRO A N 1
ATOM 1084 C CA . PRO A 1 142 ? -6.926 -12.219 27.476 1.00 94.50 142 PRO A CA 1
ATOM 1085 C C . PRO A 1 142 ? -7.099 -13.572 26.763 1.00 94.50 142 PRO A C 1
ATOM 1087 O O . PRO A 1 142 ? -8.208 -13.965 26.408 1.00 94.50 142 PRO A O 1
ATOM 1090 N N . GLY A 1 143 ? -6.000 -14.312 26.598 1.00 95.00 143 GLY A N 1
ATOM 1091 C CA . GLY A 1 143 ? -6.009 -15.680 26.063 1.00 95.00 143 GLY A CA 1
ATOM 1092 C C . GLY A 1 143 ? -6.023 -15.801 24.535 1.00 95.00 143 GLY A C 1
ATOM 1093 O O . GLY A 1 143 ? -6.196 -16.908 24.026 1.00 95.00 143 GLY A O 1
ATOM 1094 N N . LEU A 1 144 ? -5.830 -14.704 23.796 1.00 95.62 144 LEU A N 1
ATOM 1095 C CA . LEU A 1 144 ? -5.638 -14.760 22.347 1.00 95.62 144 LEU A CA 1
ATOM 1096 C C . LEU A 1 144 ? -4.265 -15.351 22.007 1.00 95.62 144 LEU A C 1
ATOM 1098 O O . LEU A 1 144 ? -3.287 -15.176 22.736 1.00 95.62 144 LEU A O 1
ATOM 1102 N N . ARG A 1 145 ? -4.197 -16.049 20.876 1.00 95.56 145 ARG A N 1
ATOM 1103 C CA . ARG A 1 145 ? -2.981 -16.674 20.344 1.00 95.56 145 ARG A CA 1
ATOM 1104 C C . ARG A 1 145 ? -2.467 -15.921 19.119 1.00 95.56 145 ARG A C 1
ATOM 1106 O O . ARG A 1 145 ? -3.224 -15.208 18.460 1.00 95.56 145 ARG A O 1
ATOM 1113 N N . GLN A 1 146 ? -1.189 -16.118 18.801 1.00 94.00 146 GLN A N 1
ATOM 1114 C CA . GLN A 1 146 ? -0.597 -15.605 17.568 1.00 94.00 146 GLN A CA 1
ATOM 1115 C C . GLN A 1 146 ? -1.374 -16.123 16.352 1.00 94.00 146 GLN A C 1
ATOM 1117 O O . GLN A 1 146 ? -1.758 -17.291 16.311 1.00 94.00 146 GLN A O 1
ATOM 1122 N N . ASP A 1 147 ? -1.620 -15.238 15.388 1.00 92.12 147 ASP A N 1
ATOM 1123 C CA . ASP A 1 147 ? -2.347 -15.505 14.142 1.00 92.12 147 ASP A CA 1
ATOM 1124 C C . ASP A 1 147 ? -3.800 -15.981 14.334 1.00 92.12 147 ASP A C 1
ATOM 1126 O O . ASP A 1 147 ? -4.421 -16.521 13.413 1.00 92.12 147 ASP A O 1
ATOM 1130 N N . GLN A 1 148 ? -4.380 -15.739 15.516 1.00 94.69 148 GLN A N 1
ATOM 1131 C CA . GLN A 1 148 ? -5.785 -16.012 15.800 1.00 94.69 148 GLN A CA 1
ATOM 1132 C C . GLN A 1 148 ? -6.705 -14.998 15.103 1.00 94.69 148 GLN A C 1
ATOM 1134 O O . GLN A 1 148 ? -6.438 -13.795 15.112 1.00 94.69 148 GLN A O 1
ATOM 1139 N N . LEU A 1 149 ? -7.819 -15.487 14.544 1.00 95.31 149 LEU A N 1
ATOM 1140 C CA . LEU A 1 149 ? -8.912 -14.652 14.036 1.00 95.31 149 LEU A CA 1
ATOM 1141 C C . LEU A 1 149 ? -9.515 -13.824 15.180 1.00 95.31 149 LEU A C 1
ATOM 1143 O O . LEU A 1 149 ? -9.884 -14.370 16.224 1.00 95.31 149 LEU A O 1
ATOM 1147 N N . LEU A 1 150 ? -9.625 -12.516 14.975 1.00 95.50 150 LEU A N 1
ATOM 1148 C CA . LEU A 1 150 ? -10.263 -11.615 15.926 1.00 95.50 150 LEU A CA 1
ATOM 1149 C C . LEU A 1 150 ? -11.794 -11.749 15.849 1.00 95.50 150 LEU A C 1
ATOM 1151 O O . LEU A 1 150 ? -12.323 -12.010 14.769 1.00 95.50 150 LEU A O 1
ATOM 1155 N N . PRO A 1 151 ? -12.530 -11.541 16.961 1.00 91.44 151 PRO A N 1
ATOM 1156 C CA . PRO A 1 151 ? -13.997 -11.598 16.954 1.00 91.44 151 PRO A CA 1
ATOM 1157 C C . PRO A 1 151 ? -14.643 -10.649 15.936 1.00 91.44 151 PRO A C 1
ATOM 1159 O O . PRO A 1 151 ? -15.692 -10.953 15.379 1.00 91.44 151 PRO A O 1
ATOM 1162 N N . GLN A 1 152 ? -13.995 -9.510 15.699 1.00 94.38 152 GLN A N 1
ATOM 1163 C CA . GLN A 1 152 ? -14.316 -8.545 14.658 1.00 94.38 152 GLN A CA 1
ATOM 1164 C C . GLN A 1 152 ? -13.014 -7.882 14.189 1.00 94.38 152 GLN A C 1
ATOM 1166 O O . GLN A 1 152 ? -12.082 -7.774 14.998 1.00 94.38 152 GLN A O 1
ATOM 1171 N N . PRO A 1 153 ? -12.928 -7.428 12.925 1.00 97.81 153 PRO A N 1
ATOM 1172 C CA . PRO A 1 153 ? -11.799 -6.629 12.486 1.00 97.81 153 PRO A CA 1
ATOM 1173 C C . PRO A 1 153 ? -11.640 -5.373 13.345 1.00 97.81 153 PRO A C 1
ATOM 1175 O O . PRO A 1 153 ? -12.627 -4.749 13.738 1.00 97.81 153 PRO A O 1
ATOM 1178 N N . ILE A 1 154 ? -10.396 -5.008 13.635 1.00 97.31 154 ILE A N 1
ATOM 1179 C CA . ILE A 1 154 ? -10.062 -3.813 14.416 1.00 97.31 154 ILE A CA 1
ATOM 1180 C C . ILE A 1 154 ? -9.242 -2.842 13.575 1.00 97.31 154 ILE A C 1
ATOM 1182 O O . ILE A 1 154 ? -8.425 -3.260 12.753 1.00 97.31 154 ILE A O 1
ATOM 1186 N N . LEU A 1 155 ? -9.439 -1.550 13.817 1.00 97.75 155 LEU A N 1
ATOM 1187 C CA . LEU A 1 155 ? -8.660 -0.476 13.215 1.00 97.75 155 LEU A CA 1
ATOM 1188 C C . LEU A 1 155 ? -7.536 -0.088 14.181 1.00 97.75 155 LEU A C 1
ATOM 1190 O O . LEU A 1 155 ? -7.783 0.219 15.342 1.00 97.75 155 LEU A O 1
ATOM 1194 N N . THR A 1 156 ? -6.292 -0.160 13.720 1.00 97.12 156 THR A N 1
ATOM 1195 C CA . THR A 1 156 ? -5.084 0.082 14.520 1.00 97.12 156 THR A CA 1
ATOM 1196 C C . THR A 1 156 ? -4.219 1.116 13.806 1.00 97.12 156 THR A C 1
ATOM 1198 O O . THR A 1 156 ? -3.300 0.734 13.075 1.00 97.12 156 THR A O 1
ATOM 1201 N N . PRO A 1 157 ? -4.530 2.412 13.929 1.00 96.62 157 PRO A N 1
ATOM 1202 C CA . PRO A 1 157 ? -3.824 3.423 13.170 1.00 96.62 157 PRO A CA 1
ATOM 1203 C C . PRO A 1 157 ? -2.404 3.645 13.700 1.00 96.62 157 PRO A C 1
ATOM 1205 O O . PRO A 1 157 ? -2.080 3.321 14.852 1.00 96.62 157 PRO A O 1
ATOM 1208 N N . SER A 1 158 ? -1.564 4.216 12.841 1.00 94.19 158 SER A N 1
ATOM 1209 C CA . SER A 1 158 ? -0.248 4.745 13.198 1.00 94.19 158 SER A CA 1
ATOM 1210 C C . SER A 1 158 ? -0.031 6.127 12.592 1.00 94.19 158 SER A C 1
ATOM 1212 O O . SER A 1 158 ? -0.531 6.431 11.510 1.00 94.19 158 SER A O 1
ATOM 1214 N N . THR A 1 159 ? 0.699 6.988 13.293 1.00 91.62 159 THR A N 1
ATOM 1215 C CA . THR A 1 159 ? 1.115 8.283 12.749 1.00 91.62 159 THR A CA 1
ATOM 1216 C C . THR A 1 159 ? 2.140 8.078 11.642 1.00 91.62 159 THR A C 1
ATOM 1218 O O . THR A 1 159 ? 2.971 7.177 11.733 1.00 91.62 159 THR A O 1
ATOM 1221 N N . LYS A 1 160 ? 2.103 8.932 10.616 1.00 82.06 160 LYS A N 1
ATOM 1222 C CA . LYS A 1 160 ? 3.191 9.013 9.636 1.00 82.06 160 LYS A CA 1
ATOM 1223 C C . LYS A 1 160 ? 4.319 9.848 10.219 1.00 82.06 160 LYS A C 1
ATOM 1225 O O . LYS A 1 160 ? 4.138 11.043 10.460 1.00 82.06 160 LYS A O 1
ATOM 1230 N N . ALA A 1 161 ? 5.465 9.233 10.463 1.00 70.69 161 ALA A N 1
ATOM 1231 C CA . ALA A 1 161 ? 6.611 9.955 10.993 1.00 70.69 161 ALA A CA 1
ATOM 1232 C C . ALA A 1 161 ? 7.336 10.765 9.897 1.00 70.69 161 ALA A C 1
ATOM 1234 O O . ALA A 1 161 ? 7.286 10.433 8.710 1.00 70.69 161 ALA A O 1
ATOM 1235 N N . GLU A 1 162 ? 8.036 11.839 10.281 1.00 59.16 162 GLU A N 1
ATOM 1236 C CA . GLU A 1 162 ? 8.953 12.535 9.367 1.00 59.16 162 GLU A CA 1
ATOM 1237 C C . GLU A 1 162 ? 10.088 11.593 8.916 1.00 59.16 162 GLU A C 1
ATOM 1239 O O . GLU A 1 162 ? 10.457 10.655 9.628 1.00 59.16 162 GLU A O 1
ATOM 1244 N N . GLN A 1 163 ? 10.661 11.834 7.729 1.00 50.41 163 GLN A N 1
ATOM 1245 C CA . GLN A 1 163 ? 11.707 10.978 7.151 1.00 50.41 163 GLN A CA 1
ATOM 1246 C C . GLN A 1 163 ? 12.851 10.705 8.146 1.00 50.41 163 GLN A C 1
ATOM 1248 O O . GLN A 1 163 ? 13.619 11.602 8.488 1.00 50.41 163 GLN A O 1
ATOM 1253 N N . GLY A 1 164 ? 12.994 9.439 8.555 1.00 47.44 164 GLY A N 1
ATOM 1254 C CA . GLY A 1 164 ? 14.038 8.973 9.478 1.00 47.44 164 GLY A CA 1
ATOM 1255 C C . GLY A 1 164 ? 13.542 8.597 10.878 1.00 47.44 164 GLY A C 1
ATOM 1256 O O . GLY A 1 164 ? 14.326 8.067 11.663 1.00 47.44 164 GLY A O 1
ATOM 1257 N N . LEU A 1 165 ? 12.263 8.825 11.180 1.00 56.12 165 LEU A N 1
ATOM 1258 C CA . LEU A 1 165 ? 11.583 8.334 12.379 1.00 56.12 165 LEU A CA 1
ATOM 1259 C C . LEU A 1 165 ? 10.656 7.156 12.025 1.00 56.12 165 LEU A C 1
ATOM 1261 O O . LEU A 1 165 ? 10.290 6.971 10.865 1.00 56.12 165 LEU A O 1
ATOM 1265 N N . HIS A 1 166 ? 10.310 6.332 13.018 1.00 65.00 166 HIS A N 1
ATOM 1266 C CA . HIS A 1 166 ? 9.382 5.213 12.837 1.00 65.00 166 HIS A CA 1
ATOM 1267 C C . HIS A 1 166 ? 7.942 5.651 13.096 1.00 65.00 166 HIS A C 1
ATOM 1269 O O . HIS A 1 166 ? 7.686 6.399 14.042 1.00 65.00 166 HIS A O 1
ATOM 1275 N N . ASP A 1 167 ? 7.016 5.125 12.297 1.00 80.06 167 ASP A N 1
ATOM 1276 C CA . ASP A 1 167 ? 5.581 5.275 12.525 1.00 80.06 167 ASP A CA 1
ATOM 1277 C C . ASP A 1 167 ? 5.211 4.736 13.913 1.00 80.06 167 ASP A C 1
ATOM 1279 O O . ASP A 1 167 ? 5.677 3.670 14.335 1.00 80.06 167 ASP A O 1
ATOM 1283 N N . ALA A 1 168 ? 4.381 5.483 14.640 1.00 87.31 168 ALA A N 1
ATOM 1284 C CA . ALA A 1 168 ? 4.008 5.151 16.009 1.00 87.31 168 ALA A CA 1
ATOM 1285 C C . ALA A 1 168 ? 2.523 4.774 16.081 1.00 87.31 168 ALA A C 1
ATOM 1287 O O . ALA A 1 168 ? 1.696 5.497 15.522 1.00 87.31 168 ALA A O 1
ATOM 1288 N N . PRO A 1 169 ? 2.149 3.677 16.768 1.00 93.06 169 PRO A N 1
ATOM 1289 C CA . PRO A 1 169 ? 0.747 3.376 17.038 1.00 93.06 169 PRO A CA 1
ATOM 1290 C C . PRO A 1 169 ? 0.055 4.552 17.734 1.00 93.06 169 PRO A C 1
ATOM 1292 O O . PRO A 1 169 ? 0.604 5.122 18.674 1.00 93.06 169 PRO A O 1
ATOM 1295 N N . ILE A 1 170 ? -1.157 4.879 17.296 1.00 95.25 170 ILE A N 1
ATOM 1296 C CA . ILE A 1 170 ? -2.008 5.921 17.881 1.00 95.25 170 ILE A CA 1
ATOM 1297 C C . ILE A 1 170 ? -3.439 5.393 17.960 1.00 95.25 170 ILE A C 1
ATOM 1299 O O . ILE A 1 170 ? -3.838 4.595 17.113 1.00 95.25 170 ILE A O 1
ATOM 1303 N N . SER A 1 171 ? -4.216 5.780 18.969 1.00 96.56 171 SER A N 1
ATOM 1304 C CA . SER A 1 171 ? -5.634 5.416 19.038 1.00 96.56 171 SER A CA 1
ATOM 1305 C C . SER A 1 171 ? -6.527 6.381 18.256 1.00 96.56 171 SER A C 1
ATOM 1307 O O . SER A 1 171 ? -6.207 7.557 18.088 1.00 96.56 171 SER A O 1
ATOM 1309 N N . SER A 1 172 ? -7.704 5.909 17.835 1.00 96.81 172 SER A N 1
ATOM 1310 C CA . SER A 1 172 ? -8.750 6.767 17.261 1.00 96.81 172 SER A CA 1
ATOM 1311 C C . SER A 1 172 ? -9.137 7.933 18.178 1.00 96.81 172 SER A C 1
ATOM 1313 O O . SER A 1 172 ? -9.396 9.033 17.698 1.00 96.81 172 SER A O 1
ATOM 1315 N N . ALA A 1 173 ? -9.161 7.707 19.499 1.00 96.19 173 ALA A N 1
ATOM 1316 C CA . ALA A 1 173 ? -9.456 8.758 20.470 1.00 96.19 173 ALA A CA 1
ATOM 1317 C C . ALA A 1 173 ? -8.382 9.852 20.431 1.00 96.19 173 ALA A C 1
ATOM 1319 O O . ALA A 1 173 ? -8.711 11.025 20.286 1.00 96.19 173 ALA A O 1
ATOM 1320 N N . GLU A 1 174 ? -7.103 9.466 20.449 1.00 96.81 174 GLU A N 1
ATOM 1321 C CA . GLU A 1 174 ? -5.980 10.405 20.368 1.00 96.81 174 GLU A CA 1
ATOM 1322 C C . GLU A 1 174 ? -5.961 11.181 19.043 1.00 96.81 174 GLU A C 1
ATOM 1324 O O . GLU A 1 174 ? -5.676 12.378 19.054 1.00 96.81 174 GLU A O 1
ATOM 1329 N N . ILE A 1 175 ? -6.303 10.554 17.909 1.00 97.25 175 ILE A N 1
ATOM 1330 C CA . ILE A 1 175 ? -6.403 11.247 16.608 1.00 97.25 175 ILE A CA 1
ATOM 1331 C C . ILE A 1 175 ? -7.400 12.411 16.683 1.00 97.25 175 ILE A C 1
ATOM 1333 O O . ILE A 1 175 ? -7.088 13.517 16.238 1.00 97.25 175 ILE A O 1
ATOM 1337 N N . ILE A 1 176 ? -8.575 12.171 17.273 1.00 97.06 176 ILE A N 1
ATOM 1338 C CA . ILE A 1 176 ? -9.627 13.183 17.424 1.00 97.06 176 ILE A CA 1
ATOM 1339 C C . ILE A 1 176 ? -9.230 14.230 18.473 1.00 97.06 176 ILE A C 1
ATOM 1341 O O . ILE A 1 176 ? -9.337 15.428 18.219 1.00 97.06 176 ILE A O 1
ATOM 1345 N N . GLU A 1 177 ? -8.765 13.800 19.649 1.00 96.69 177 GLU A N 1
ATOM 1346 C CA . GLU A 1 177 ? -8.427 14.683 20.775 1.00 96.69 177 GLU A CA 1
ATOM 1347 C C . GLU A 1 177 ? -7.287 15.651 20.442 1.00 96.69 177 GLU A C 1
ATOM 1349 O O . GLU A 1 177 ? -7.313 16.810 20.860 1.00 96.69 177 GLU A O 1
ATOM 1354 N N . THR A 1 178 ? -6.299 15.196 19.670 1.00 95.69 178 THR A N 1
ATOM 1355 C CA . THR A 1 178 ? -5.168 16.029 19.231 1.00 95.69 178 THR A CA 1
ATOM 1356 C C . THR A 1 178 ? -5.492 16.897 18.014 1.00 95.69 178 THR A C 1
ATOM 1358 O O . THR A 1 178 ? -4.700 17.774 17.671 1.00 95.69 178 THR A O 1
ATOM 1361 N N . GLY A 1 179 ? -6.640 16.679 17.361 1.00 95.38 179 GLY A N 1
ATOM 1362 C CA . GLY A 1 179 ? -7.010 17.359 16.120 1.00 95.38 179 GLY A CA 1
ATOM 1363 C C . GLY A 1 179 ? -6.128 16.974 14.928 1.00 95.38 179 GLY A C 1
ATOM 1364 O O . GLY A 1 179 ? -6.013 17.753 13.983 1.00 95.38 179 GLY A O 1
ATOM 1365 N N . LEU A 1 180 ? -5.490 15.797 14.971 1.00 95.19 180 LEU A N 1
ATOM 1366 C CA . LEU A 1 180 ? -4.633 15.300 13.892 1.00 95.19 180 LEU A CA 1
ATOM 1367 C C . LEU A 1 180 ? -5.437 15.059 12.604 1.00 95.19 180 LEU A C 1
ATOM 1369 O O . LEU A 1 180 ? -4.945 15.297 11.500 1.00 95.19 180 LEU A O 1
ATOM 1373 N N . VAL A 1 181 ? -6.683 14.611 12.762 1.00 97.06 181 VAL A N 1
ATOM 1374 C CA . VAL A 1 181 ? -7.711 14.550 11.720 1.00 97.06 181 VAL A CA 1
ATOM 1375 C C . VAL A 1 181 ? -9.009 15.089 12.322 1.00 97.06 181 VAL A C 1
ATOM 1377 O O . VAL A 1 181 ? -9.297 14.853 13.495 1.00 97.06 181 VAL A O 1
ATOM 1380 N N . GLU A 1 182 ? -9.788 15.829 11.533 1.00 97.12 182 GLU A N 1
ATOM 1381 C CA . GLU A 1 182 ? -11.109 16.310 11.950 1.00 97.12 182 GLU A CA 1
ATOM 1382 C C . GLU A 1 182 ? -12.022 15.121 12.323 1.00 97.12 182 GLU A C 1
ATOM 1384 O O . GLU A 1 182 ? -11.926 14.041 11.741 1.00 97.12 182 GLU A O 1
ATOM 1389 N N . SER A 1 183 ? -12.872 15.293 13.337 1.00 97.81 183 SER A N 1
ATOM 1390 C CA . SER A 1 183 ? -13.619 14.201 13.958 1.00 97.81 183 SER A CA 1
ATOM 1391 C C . SER A 1 183 ? -14.622 13.527 13.023 1.00 97.81 183 SER A C 1
ATOM 1393 O O . SER A 1 183 ? -14.712 12.298 13.046 1.00 97.81 183 SER A O 1
ATOM 1395 N N . ASP A 1 184 ? -15.386 14.286 12.239 1.00 97.81 184 ASP A N 1
ATOM 1396 C CA . ASP A 1 184 ? -16.354 13.722 11.295 1.00 97.81 184 ASP A CA 1
ATOM 1397 C C . ASP A 1 184 ? -15.641 13.035 10.126 1.00 97.81 184 ASP A C 1
ATOM 1399 O O . ASP A 1 184 ? -16.014 11.922 9.744 1.00 97.81 184 ASP A O 1
ATOM 1403 N N . LEU A 1 185 ? -14.550 13.630 9.639 1.00 98.31 185 LEU A N 1
ATOM 1404 C CA . LEU A 1 185 ? -13.685 13.017 8.634 1.00 98.31 185 LEU A CA 1
ATOM 1405 C C . LEU A 1 185 ? -13.074 11.697 9.129 1.00 98.31 185 LEU A C 1
ATOM 1407 O O . LEU A 1 185 ? -13.071 10.705 8.401 1.00 98.31 185 LEU A O 1
ATOM 1411 N N . TRP A 1 186 ? -12.589 11.651 10.373 1.00 98.50 186 TRP A N 1
ATOM 1412 C CA . TRP A 1 186 ? -12.022 10.434 10.954 1.00 98.50 186 TRP A CA 1
ATOM 1413 C C . TRP A 1 186 ? -13.071 9.328 11.100 1.00 98.50 186 TRP A C 1
ATOM 1415 O O . TRP A 1 186 ? -12.811 8.191 10.714 1.00 98.50 186 TRP A O 1
ATOM 1425 N N . ARG A 1 187 ? -14.289 9.648 11.555 1.00 98.31 187 ARG A N 1
ATOM 1426 C CA . ARG A 1 187 ? -15.394 8.670 11.605 1.00 98.31 187 ARG A CA 1
ATOM 1427 C C . ARG A 1 187 ? -15.704 8.090 10.225 1.00 98.31 187 ARG A C 1
ATOM 1429 O O . ARG A 1 187 ? -15.952 6.892 10.109 1.00 98.31 187 ARG A O 1
ATOM 1436 N N . GLN A 1 188 ? -15.676 8.918 9.178 1.00 98.44 188 GLN A N 1
ATOM 1437 C CA . GLN A 1 188 ? -15.854 8.446 7.804 1.00 98.44 188 GLN A CA 1
ATOM 1438 C C . GLN A 1 188 ? -14.724 7.493 7.387 1.00 98.44 188 GLN A C 1
ATOM 1440 O O . GLN A 1 188 ? -14.997 6.440 6.812 1.00 98.44 188 GLN A O 1
ATOM 1445 N N . VAL A 1 189 ? -13.472 7.828 7.715 1.00 98.69 189 VAL A N 1
ATOM 1446 C CA . VAL A 1 189 ? -12.308 6.960 7.483 1.00 98.69 189 VAL A CA 1
ATOM 1447 C C . VAL A 1 189 ? -12.464 5.611 8.186 1.00 98.69 189 VAL A C 1
ATOM 1449 O O . VAL A 1 189 ? -12.223 4.581 7.560 1.00 98.69 189 VAL A O 1
ATOM 1452 N N . GLU A 1 190 ? -12.896 5.586 9.450 1.00 98.56 190 GLU A N 1
ATOM 1453 C CA . GLU A 1 190 ? -13.082 4.336 10.198 1.00 98.56 190 GLU A CA 1
ATOM 1454 C C . GLU A 1 190 ? -14.110 3.414 9.537 1.00 98.56 190 GLU A C 1
ATOM 1456 O O . GLU A 1 190 ? -13.843 2.225 9.340 1.00 98.56 190 GLU A O 1
ATOM 1461 N N . LEU A 1 191 ? -15.263 3.972 9.158 1.00 98.50 191 LEU A N 1
ATOM 1462 C CA . LEU A 1 191 ? -16.334 3.239 8.484 1.00 98.50 191 LEU A CA 1
ATOM 1463 C C . LEU A 1 191 ? -15.857 2.665 7.146 1.00 98.50 191 LEU A C 1
ATOM 1465 O O . LEU A 1 191 ? -15.938 1.456 6.925 1.00 98.50 191 LEU A O 1
ATOM 1469 N N . VAL A 1 192 ? -15.288 3.513 6.285 1.00 98.62 192 VAL A N 1
ATOM 1470 C CA . VAL A 1 192 ? -14.837 3.103 4.950 1.00 98.62 192 VAL A CA 1
ATOM 1471 C C . VAL A 1 192 ? -13.704 2.082 5.030 1.00 98.62 192 VAL A C 1
ATOM 1473 O O . VAL A 1 192 ? -13.710 1.108 4.285 1.00 98.62 192 VAL A O 1
ATOM 1476 N N . ALA A 1 193 ? -12.736 2.246 5.935 1.00 98.81 193 ALA A N 1
ATOM 1477 C CA . ALA A 1 193 ? -11.629 1.300 6.070 1.00 98.81 193 ALA A CA 1
ATOM 1478 C C . ALA A 1 193 ? -12.112 -0.112 6.448 1.00 98.81 193 ALA A C 1
ATOM 1480 O O . ALA A 1 193 ? -11.591 -1.108 5.932 1.00 98.81 193 ALA A O 1
ATOM 1481 N N . LEU A 1 194 ? -13.122 -0.212 7.319 1.00 98.69 194 LEU A N 1
ATOM 1482 C CA . LEU A 1 194 ? -13.743 -1.486 7.685 1.00 98.69 194 LEU A CA 1
ATOM 1483 C C . LEU A 1 194 ? -14.550 -2.086 6.524 1.00 98.69 194 LEU A C 1
ATOM 1485 O O . LEU A 1 194 ? -14.460 -3.292 6.293 1.00 98.69 194 LEU A O 1
ATOM 1489 N N . GLU A 1 195 ? -15.278 -1.270 5.756 1.00 98.75 195 GLU A N 1
ATOM 1490 C CA . GLU A 1 195 ? -16.011 -1.720 4.561 1.00 98.75 195 GLU A CA 1
ATOM 1491 C C . GLU A 1 195 ? -15.072 -2.212 3.451 1.00 98.75 195 GLU A C 1
ATOM 1493 O O . GLU A 1 195 ? -15.274 -3.301 2.904 1.00 98.75 195 GLU A O 1
ATOM 1498 N N . LEU A 1 196 ? -13.990 -1.474 3.175 1.00 98.88 196 LEU A N 1
ATOM 1499 C CA . LEU A 1 196 ? -12.921 -1.902 2.269 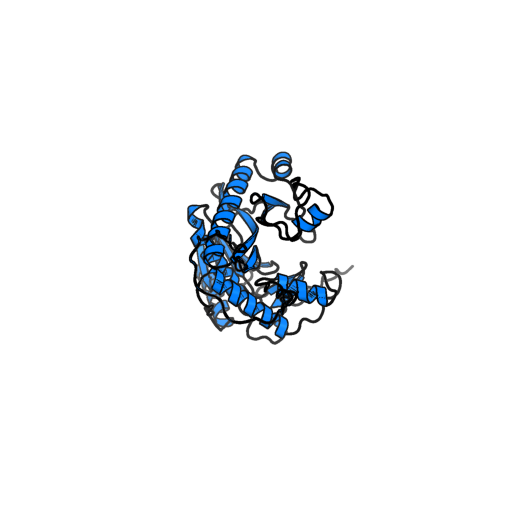1.00 98.88 196 LEU A CA 1
ATOM 1500 C C . LEU A 1 196 ? -12.330 -3.235 2.731 1.00 98.88 196 LEU A C 1
ATOM 1502 O O . LEU A 1 196 ? -12.161 -4.151 1.927 1.00 98.88 196 LEU A O 1
ATOM 1506 N N . PHE A 1 197 ? -12.063 -3.386 4.033 1.00 98.81 197 PHE A N 1
ATOM 1507 C CA . PHE A 1 197 ? -11.499 -4.624 4.573 1.00 98.81 197 PHE A CA 1
ATOM 1508 C C . PHE A 1 197 ? -12.461 -5.801 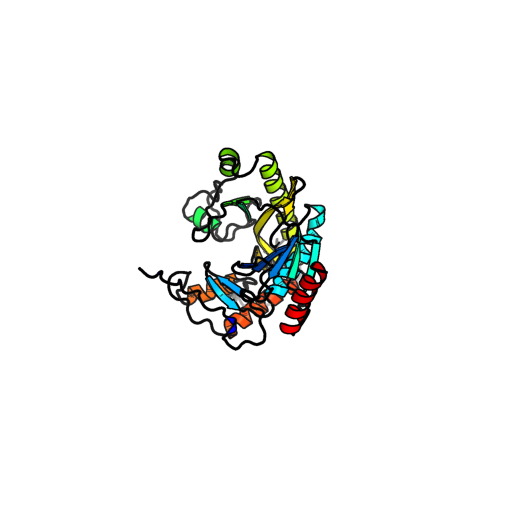4.426 1.00 98.81 197 PHE A C 1
ATOM 1510 O O . PHE A 1 197 ? -12.034 -6.906 4.085 1.00 98.81 197 PHE A O 1
ATOM 1517 N N . ALA A 1 198 ? -13.758 -5.573 4.630 1.00 98.69 198 ALA A N 1
ATOM 1518 C CA . ALA A 1 198 ? -14.786 -6.581 4.424 1.00 98.69 198 ALA A CA 1
ATOM 1519 C C . ALA A 1 198 ? -14.865 -7.020 2.950 1.00 98.69 198 ALA A C 1
ATOM 1521 O O . ALA A 1 198 ? -14.848 -8.223 2.682 1.00 98.69 198 ALA A O 1
ATOM 1522 N N . ARG A 1 199 ? -14.867 -6.076 1.994 1.00 98.56 199 ARG A N 1
ATOM 1523 C CA . ARG A 1 199 ? -14.860 -6.382 0.549 1.00 98.56 199 ARG A CA 1
ATOM 1524 C C . ARG A 1 199 ? -13.595 -7.138 0.135 1.00 98.56 199 ARG A C 1
ATOM 1526 O O . ARG A 1 199 ? -13.697 -8.152 -0.553 1.00 98.56 199 ARG A O 1
ATOM 1533 N N . GLY A 1 200 ? -12.424 -6.706 0.605 1.00 98.12 200 GLY A N 1
ATOM 1534 C CA . GLY A 1 200 ? -11.156 -7.406 0.373 1.00 98.12 200 GLY A CA 1
ATOM 1535 C C . GLY A 1 200 ? -11.152 -8.821 0.949 1.00 98.12 200 GLY A C 1
ATOM 1536 O O . GLY A 1 200 ? -10.740 -9.766 0.282 1.00 98.12 200 GLY A O 1
ATOM 1537 N N . THR A 1 201 ? -11.689 -8.995 2.161 1.00 97.94 201 THR A N 1
ATOM 1538 C CA . THR A 1 201 ? -11.832 -10.310 2.805 1.00 97.94 201 THR A CA 1
ATOM 1539 C C . THR A 1 201 ? -12.743 -11.233 2.000 1.00 97.94 201 THR A C 1
ATOM 1541 O O . THR A 1 201 ? -12.401 -12.398 1.799 1.00 97.94 201 THR A O 1
ATOM 1544 N N . GLN A 1 202 ? -13.880 -10.724 1.517 1.00 97.50 202 GLN A N 1
ATOM 1545 C CA . GLN A 1 202 ? -14.812 -11.486 0.688 1.00 97.50 202 GLN A CA 1
ATOM 1546 C C . GLN A 1 202 ? -14.145 -11.957 -0.611 1.00 97.50 202 GLN A C 1
ATOM 1548 O O . GLN A 1 202 ? -14.112 -13.157 -0.882 1.00 97.50 202 GLN A O 1
ATOM 1553 N N . LEU A 1 203 ? -13.580 -11.028 -1.384 1.00 96.75 203 LEU A N 1
ATOM 1554 C CA . LEU A 1 203 ? -12.987 -11.333 -2.687 1.00 96.75 203 LEU A CA 1
ATOM 1555 C C . LEU A 1 203 ? -11.748 -12.231 -2.556 1.00 96.75 203 LEU A C 1
ATOM 1557 O O . LEU A 1 203 ? -11.570 -13.154 -3.347 1.00 96.75 203 LEU A O 1
ATOM 1561 N N . ALA A 1 204 ? -10.929 -12.044 -1.517 1.00 95.62 204 ALA A N 1
ATOM 1562 C CA . ALA A 1 204 ? -9.829 -12.958 -1.219 1.00 95.62 204 ALA A CA 1
ATOM 1563 C C . ALA A 1 204 ? -10.339 -14.378 -0.903 1.00 95.62 204 ALA A C 1
ATOM 1565 O O . ALA A 1 204 ? -9.790 -15.361 -1.407 1.00 95.62 204 ALA A O 1
ATOM 1566 N N . ALA A 1 205 ? -11.417 -14.506 -0.122 1.00 95.19 205 ALA A N 1
ATOM 1567 C CA . ALA A 1 205 ? -11.982 -15.803 0.251 1.00 95.19 205 ALA A CA 1
ATOM 1568 C C . ALA A 1 205 ? -12.533 -16.587 -0.949 1.00 95.19 205 ALA A C 1
ATOM 1570 O O . ALA A 1 205 ? -12.366 -17.809 -0.998 1.00 95.19 205 ALA A O 1
ATOM 1571 N N . GLU A 1 206 ? -13.128 -15.902 -1.931 1.00 94.25 206 GLU A N 1
ATOM 1572 C CA . GLU A 1 206 ? -13.569 -16.493 -3.206 1.00 94.25 206 GLU A CA 1
ATOM 1573 C C . GLU A 1 206 ? -12.407 -17.127 -3.988 1.00 94.25 206 GLU A C 1
ATOM 1575 O O . GLU A 1 206 ? -12.606 -18.048 -4.779 1.00 94.25 206 GLU A O 1
ATOM 1580 N N . ARG A 1 207 ? -11.177 -16.681 -3.718 1.00 92.31 207 ARG A N 1
ATOM 1581 C CA . ARG A 1 207 ? -9.937 -17.153 -4.346 1.00 92.31 207 ARG A CA 1
ATOM 1582 C C . ARG A 1 207 ? -9.101 -18.050 -3.439 1.00 92.31 207 ARG A C 1
ATOM 1584 O O . ARG A 1 207 ? -7.927 -18.293 -3.705 1.00 92.31 207 ARG A O 1
ATOM 1591 N N . GLY A 1 208 ? -9.701 -18.556 -2.361 1.00 92.06 208 GLY A N 1
ATOM 1592 C CA . GLY A 1 208 ? -9.020 -19.440 -1.419 1.00 92.06 208 GLY A CA 1
ATOM 1593 C C . GLY A 1 208 ? -7.922 -18.739 -0.619 1.00 92.06 208 GLY A C 1
ATOM 1594 O O . GLY A 1 208 ? -7.002 -19.402 -0.146 1.00 92.06 208 GLY A O 1
ATOM 1595 N N . LEU A 1 209 ? -8.009 -17.420 -0.456 1.00 93.50 209 LEU A N 1
ATOM 1596 C CA . LEU A 1 209 ? -7.105 -16.617 0.356 1.00 93.50 209 LEU A CA 1
ATOM 1597 C C . LEU A 1 209 ? -7.814 -16.070 1.596 1.00 93.50 209 LEU A C 1
ATOM 1599 O O . LEU A 1 209 ? -9.034 -15.952 1.666 1.00 93.50 209 LEU A O 1
ATOM 1603 N N . VAL A 1 210 ? -7.016 -15.717 2.591 1.00 94.31 210 VAL A N 1
ATOM 1604 C CA . VAL A 1 210 ? -7.434 -15.013 3.796 1.00 94.31 210 VAL A CA 1
ATOM 1605 C C . VAL A 1 210 ? -6.651 -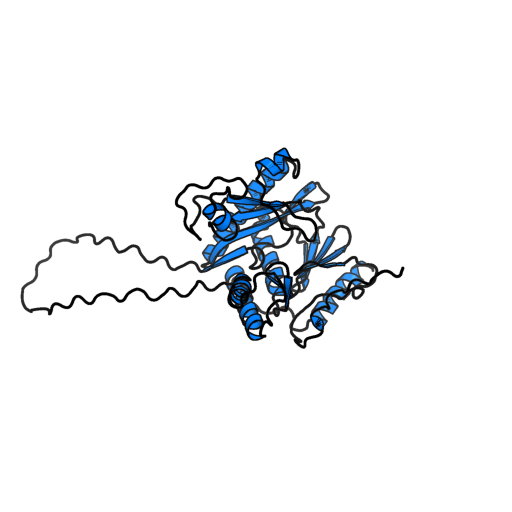13.712 3.867 1.00 94.31 210 VAL A C 1
ATOM 1607 O O . VAL A 1 210 ? -5.418 -13.738 3.897 1.00 94.31 210 VAL A O 1
ATOM 1610 N N . LEU A 1 211 ? -7.371 -12.592 3.931 1.00 96.12 211 LEU A N 1
ATOM 1611 C CA . LEU A 1 211 ? -6.804 -11.278 4.218 1.00 96.12 211 LEU A CA 1
ATOM 1612 C C . LEU A 1 211 ? -6.575 -11.149 5.733 1.00 96.12 211 LEU A C 1
ATOM 1614 O O . LEU A 1 211 ? -7.518 -11.155 6.524 1.00 96.12 211 LEU A O 1
ATOM 1618 N N . VAL A 1 212 ? -5.309 -11.093 6.145 1.00 96.12 212 VAL A N 1
ATOM 1619 C CA . VAL A 1 212 ? -4.897 -11.083 7.560 1.00 96.12 212 VAL A CA 1
ATOM 1620 C C . VAL A 1 212 ? -5.002 -9.673 8.134 1.00 96.12 212 VAL A C 1
ATOM 1622 O O . VAL A 1 212 ? -5.667 -9.443 9.148 1.00 96.12 212 VAL A O 1
ATOM 1625 N N . ASP A 1 213 ? -4.341 -8.733 7.470 1.00 96.88 213 ASP A N 1
ATOM 1626 C CA . ASP A 1 213 ? -4.388 -7.303 7.730 1.00 96.88 213 ASP A CA 1
ATOM 1627 C C . ASP A 1 213 ? -4.015 -6.526 6.463 1.00 96.88 213 ASP A C 1
ATOM 1629 O O . ASP A 1 213 ? -3.467 -7.087 5.510 1.00 96.88 213 ASP A O 1
ATOM 1633 N N . THR A 1 214 ? -4.347 -5.238 6.442 1.00 97.62 214 THR A N 1
ATOM 1634 C CA . THR A 1 214 ? -3.952 -4.320 5.372 1.00 97.62 214 THR A CA 1
ATOM 1635 C C . THR A 1 214 ? -3.801 -2.903 5.889 1.00 97.62 214 THR A C 1
ATOM 1637 O O . THR A 1 214 ? -4.493 -2.500 6.825 1.00 97.62 214 THR A O 1
ATOM 1640 N N . LYS A 1 215 ? -2.924 -2.141 5.243 1.00 97.62 215 LYS A N 1
ATOM 1641 C CA . LYS A 1 215 ? -2.795 -0.699 5.414 1.00 97.62 215 LYS A CA 1
ATOM 1642 C C . LYS A 1 215 ? -3.561 0.032 4.310 1.00 97.62 215 LYS A C 1
ATOM 1644 O O . LYS A 1 215 ? -3.420 -0.323 3.145 1.00 97.62 215 LYS A O 1
ATOM 1649 N N . TYR A 1 216 ? -4.308 1.063 4.683 1.00 98.56 216 TYR A N 1
ATOM 1650 C CA . TYR A 1 216 ? -4.894 2.043 3.776 1.00 98.56 216 TYR A CA 1
ATOM 1651 C C . TYR A 1 216 ? -4.280 3.417 4.004 1.00 98.56 216 TYR A C 1
ATOM 1653 O O . TYR A 1 216 ? -3.886 3.766 5.123 1.00 98.56 216 TYR A O 1
ATOM 1661 N N . GLU A 1 217 ? -4.280 4.222 2.950 1.00 98.38 217 GLU A N 1
ATOM 1662 C CA . GLU A 1 217 ? -4.032 5.650 3.042 1.00 98.38 217 GLU A CA 1
ATOM 1663 C C . GLU A 1 217 ? -5.199 6.406 2.424 1.00 98.38 217 GLU A C 1
ATOM 1665 O O . GLU A 1 217 ? -5.729 6.040 1.376 1.00 98.38 217 GLU A O 1
ATOM 1670 N N . PHE A 1 218 ? -5.590 7.484 3.088 1.00 98.62 218 PHE A N 1
ATOM 1671 C CA . PHE A 1 218 ? -6.644 8.365 2.618 1.00 98.62 218 PHE A CA 1
ATOM 1672 C C . PHE A 1 218 ? -6.090 9.766 2.409 1.00 98.62 218 PHE A C 1
ATOM 1674 O O . PHE A 1 218 ? -5.097 10.160 3.028 1.00 98.62 218 PHE A O 1
ATOM 1681 N N . GLY A 1 219 ? -6.748 10.529 1.550 1.00 98.19 219 GLY A N 1
ATOM 1682 C CA . GLY A 1 219 ? -6.454 11.935 1.338 1.00 98.19 219 GLY A CA 1
ATOM 1683 C C . GLY A 1 219 ? -7.715 12.746 1.100 1.00 98.19 219 GLY A C 1
ATOM 1684 O O . GLY A 1 219 ? -8.783 12.200 0.838 1.00 98.19 219 GLY A O 1
ATOM 1685 N N . VAL A 1 220 ? -7.574 14.061 1.190 1.00 98.25 220 VAL A N 1
ATOM 1686 C CA . VAL A 1 220 ? -8.628 15.023 0.873 1.00 98.25 220 VAL A CA 1
ATOM 1687 C C . VAL A 1 220 ? -8.336 15.607 -0.505 1.00 98.25 220 VAL A C 1
ATOM 1689 O O . VAL A 1 220 ? -7.247 16.133 -0.749 1.00 98.25 220 VAL A O 1
ATOM 1692 N N . ALA A 1 221 ? -9.278 15.467 -1.432 1.00 96.88 221 ALA A N 1
ATOM 1693 C CA . ALA A 1 221 ? -9.185 16.067 -2.757 1.00 96.88 221 ALA A CA 1
ATOM 1694 C C . ALA A 1 221 ? -9.407 17.595 -2.696 1.00 96.88 221 ALA A C 1
ATOM 1696 O O . ALA A 1 221 ? -9.920 18.101 -1.697 1.00 96.88 221 ALA A O 1
ATOM 1697 N N . PRO A 1 222 ? -9.070 18.357 -3.757 1.00 94.88 222 PRO A N 1
ATOM 1698 C CA . PRO A 1 222 ? -9.237 19.816 -3.763 1.00 94.88 222 PRO A CA 1
ATOM 1699 C C . PRO A 1 222 ? -10.672 20.311 -3.515 1.00 94.88 222 PRO A C 1
ATOM 1701 O O . PRO A 1 222 ? -10.862 21.436 -3.062 1.00 94.88 222 PRO A O 1
ATOM 1704 N N . ASP A 1 223 ? -11.681 19.483 -3.796 1.00 95.06 223 ASP A N 1
ATOM 1705 C CA . ASP A 1 223 ? -13.097 19.768 -3.530 1.00 95.06 223 ASP A CA 1
ATOM 1706 C C . ASP A 1 223 ? -13.538 19.436 -2.090 1.00 95.06 223 ASP A C 1
ATOM 1708 O O . ASP A 1 223 ? -14.707 19.603 -1.746 1.00 95.06 223 ASP A O 1
ATOM 1712 N N . GLY A 1 224 ? -12.612 18.976 -1.244 1.00 95.44 224 GLY A N 1
ATOM 1713 C CA . GLY A 1 224 ? -12.862 18.579 0.139 1.00 95.44 224 GLY A CA 1
ATOM 1714 C C . GLY A 1 224 ? -13.337 17.134 0.309 1.00 95.44 224 GLY A C 1
ATOM 1715 O O . GLY A 1 224 ? -13.555 16.710 1.442 1.00 95.44 224 GLY A O 1
ATOM 1716 N N . SER A 1 225 ? -13.496 16.362 -0.772 1.00 96.19 225 SER A N 1
ATOM 1717 C CA . SER A 1 225 ? -13.940 14.968 -0.674 1.00 96.19 225 SER A CA 1
ATOM 1718 C C . SER A 1 225 ? -12.841 14.040 -0.144 1.00 96.19 225 SER A C 1
ATOM 1720 O O . SER A 1 225 ? -11.667 14.161 -0.503 1.00 96.19 225 SER A O 1
ATOM 1722 N N . LEU A 1 226 ? -13.229 13.088 0.713 1.00 98.38 226 LEU A N 1
ATOM 1723 C CA . LEU A 1 226 ? -12.363 11.992 1.147 1.00 98.38 226 LEU A CA 1
ATOM 1724 C C . LEU A 1 226 ? -12.139 11.026 -0.021 1.00 98.38 226 LEU A C 1
ATOM 1726 O O . LEU A 1 226 ? -13.099 10.561 -0.636 1.00 98.38 226 LEU A O 1
ATOM 1730 N N . MET A 1 227 ? -10.881 10.690 -0.287 1.00 98.44 227 MET A N 1
ATOM 1731 C CA . MET A 1 227 ? -10.479 9.733 -1.311 1.00 98.44 227 MET A CA 1
ATOM 1732 C C . MET A 1 227 ? -9.572 8.656 -0.741 1.00 98.44 227 MET A C 1
ATOM 1734 O O . MET A 1 227 ? -8.704 8.931 0.091 1.00 98.44 227 MET A O 1
ATOM 1738 N N . LEU A 1 228 ? -9.734 7.437 -1.251 1.00 98.75 228 LEU A N 1
ATOM 1739 C CA . LEU A 1 228 ? -8.721 6.403 -1.113 1.00 98.75 228 LEU A CA 1
ATOM 1740 C C . LEU A 1 228 ? -7.537 6.732 -2.035 1.00 98.75 228 LEU A C 1
ATOM 1742 O O . LEU A 1 228 ? -7.719 6.991 -3.228 1.00 98.75 228 LEU A O 1
ATOM 1746 N N . ILE A 1 229 ? -6.331 6.726 -1.479 1.00 98.50 229 ILE A N 1
ATOM 1747 C CA . ILE A 1 229 ? -5.089 7.006 -2.205 1.00 98.50 229 ILE A CA 1
ATOM 1748 C C . ILE A 1 229 ? -4.098 5.853 -2.015 1.00 98.50 229 ILE A C 1
ATOM 1750 O O . ILE A 1 229 ? -4.406 4.861 -1.358 1.00 98.50 229 ILE A O 1
ATOM 1754 N N . ASP A 1 230 ? -2.889 6.028 -2.542 1.00 97.25 230 ASP A N 1
ATOM 1755 C CA . ASP A 1 230 ? -1.777 5.083 -2.428 1.00 97.25 230 ASP A CA 1
ATOM 1756 C C . ASP A 1 230 ? -2.015 3.782 -3.215 1.00 97.25 230 ASP A C 1
ATOM 1758 O O . ASP A 1 230 ? -2.333 3.840 -4.398 1.00 97.25 230 ASP A O 1
ATOM 1762 N N . GLU A 1 231 ? -1.807 2.619 -2.603 1.00 96.94 231 GLU A N 1
ATOM 1763 C CA . GLU A 1 231 ? -2.085 1.306 -3.185 1.00 96.94 231 GLU A CA 1
ATOM 1764 C C . GLU A 1 231 ? -3.117 0.555 -2.335 1.00 96.94 231 GLU A C 1
ATOM 1766 O O . GLU A 1 231 ? -3.260 0.811 -1.137 1.00 96.94 231 GLU A O 1
ATOM 1771 N N . LEU A 1 232 ? -3.818 -0.408 -2.935 1.00 97.75 232 LEU A N 1
ATOM 1772 C CA . LEU A 1 232 ? -4.896 -1.138 -2.268 1.00 97.75 232 LEU A CA 1
ATOM 1773 C C . LEU A 1 232 ? -4.699 -2.652 -2.392 1.00 97.75 232 LEU A C 1
ATOM 1775 O O . LEU A 1 232 ? -4.520 -3.164 -3.491 1.00 97.75 232 LEU A O 1
ATOM 1779 N N . HIS A 1 233 ? -4.765 -3.355 -1.254 1.00 97.44 233 HIS A N 1
ATOM 1780 C CA . HIS A 1 233 ? -4.818 -4.826 -1.156 1.00 97.44 233 HIS A CA 1
ATOM 1781 C C . HIS A 1 233 ? -3.739 -5.575 -1.949 1.00 97.44 233 HIS A C 1
ATOM 1783 O O . HIS A 1 233 ? -3.981 -6.630 -2.543 1.00 97.44 233 HIS A O 1
ATOM 1789 N N . THR A 1 234 ? -2.523 -5.038 -1.948 1.00 96.94 234 THR A N 1
ATOM 1790 C CA . THR A 1 234 ? -1.377 -5.664 -2.605 1.00 96.94 234 THR A CA 1
ATOM 1791 C C . THR A 1 234 ? -0.561 -6.490 -1.594 1.00 96.94 234 THR A C 1
ATOM 1793 O O . THR A 1 234 ? -0.675 -6.282 -0.386 1.00 96.94 234 THR A O 1
ATOM 1796 N N .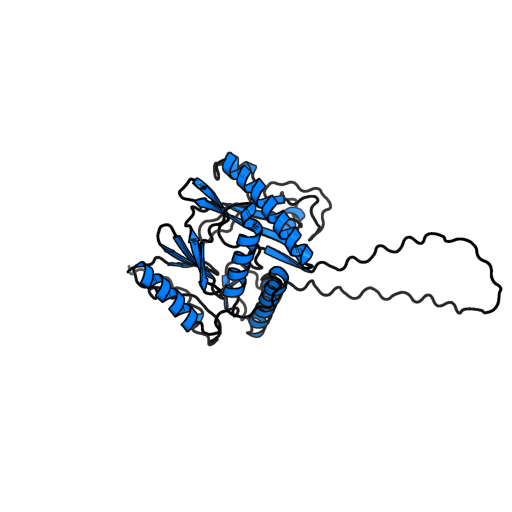 PRO A 1 235 ? 0.347 -7.371 -2.044 1.00 94.50 235 PRO A N 1
ATOM 1797 C CA . PRO A 1 235 ? 1.328 -8.017 -1.165 1.00 94.50 235 PRO A CA 1
ATOM 1798 C C . PRO A 1 235 ? 2.302 -7.055 -0.445 1.00 94.50 235 PRO A C 1
ATOM 1800 O O . PRO A 1 235 ? 2.985 -7.456 0.498 1.00 94.50 235 PRO A O 1
ATOM 1803 N N . ASP A 1 236 ? 2.410 -5.791 -0.869 1.00 93.88 236 ASP A N 1
ATOM 1804 C CA . ASP A 1 236 ? 3.220 -4.780 -0.180 1.00 93.88 236 ASP A CA 1
ATOM 1805 C C . ASP A 1 236 ? 2.432 -4.059 0.926 1.00 93.88 236 ASP A C 1
ATOM 1807 O O . ASP A 1 236 ? 3.036 -3.691 1.944 1.00 93.88 236 ASP A O 1
ATOM 1811 N N . SER A 1 237 ? 1.117 -3.888 0.770 1.00 94.62 237 SER A N 1
ATOM 1812 C CA . SER A 1 237 ? 0.239 -3.211 1.737 1.00 94.62 237 SER A CA 1
ATOM 1813 C C . SER A 1 237 ? -0.566 -4.157 2.631 1.00 94.62 237 SER A C 1
ATOM 1815 O O . SER A 1 237 ? -1.079 -3.723 3.667 1.00 94.62 237 SER A O 1
ATOM 1817 N N . SER A 1 238 ? -0.631 -5.444 2.292 1.00 95.25 238 SER A N 1
ATOM 1818 C CA . SER A 1 238 ? -1.455 -6.446 2.970 1.00 95.25 238 SER A CA 1
ATOM 1819 C C . SER A 1 238 ? -0.728 -7.763 3.192 1.00 95.25 238 SER A C 1
ATOM 1821 O O . SER A 1 238 ? 0.188 -8.130 2.458 1.00 95.25 238 SER A O 1
ATOM 1823 N N . ARG A 1 239 ? -1.201 -8.516 4.186 1.00 93.12 239 ARG A N 1
ATOM 1824 C CA . ARG A 1 239 ? -0.809 -9.910 4.403 1.00 93.12 239 ARG A CA 1
ATOM 1825 C C . ARG A 1 239 ? -1.911 -10.840 3.928 1.00 93.12 239 ARG A C 1
ATOM 1827 O O . ARG A 1 239 ? -3.032 -10.792 4.441 1.00 93.12 239 ARG A O 1
ATOM 1834 N N . PHE A 1 240 ? -1.563 -11.736 3.014 1.00 92.38 240 PHE A N 1
ATOM 1835 C CA . PHE A 1 240 ? -2.445 -12.804 2.556 1.00 92.38 240 PHE A CA 1
ATOM 1836 C C . PHE A 1 240 ? -1.894 -14.162 2.972 1.00 92.38 240 PHE A C 1
ATOM 1838 O O . PHE A 1 240 ? -0.690 -14.409 2.916 1.00 92.38 240 PHE A O 1
ATOM 1845 N N . LYS A 1 241 ? -2.787 -15.075 3.349 1.00 89.56 241 LYS A N 1
ATOM 1846 C CA . LYS A 1 241 ? -2.444 -16.489 3.527 1.00 89.56 241 LYS A CA 1
ATOM 1847 C C . LYS A 1 241 ? -3.399 -17.377 2.736 1.00 89.56 241 LYS A C 1
ATOM 1849 O O . LYS A 1 241 ? -4.576 -17.030 2.628 1.00 89.56 241 LYS A O 1
ATOM 1854 N N . PRO A 1 242 ? -2.940 -18.524 2.213 1.00 88.12 242 PRO A N 1
ATOM 1855 C CA . PRO A 1 242 ? -3.845 -19.546 1.711 1.00 88.12 242 PRO A CA 1
ATOM 1856 C C . PRO A 1 242 ? -4.862 -19.930 2.786 1.00 88.12 242 PRO A C 1
ATOM 1858 O O . PRO A 1 242 ? -4.528 -20.048 3.968 1.00 88.12 242 PRO A O 1
ATOM 1861 N N . ARG A 1 243 ? -6.113 -20.129 2.382 1.00 84.06 243 ARG A N 1
ATOM 1862 C CA . ARG A 1 243 ? -7.127 -20.718 3.245 1.00 84.06 243 ARG A CA 1
ATOM 1863 C C . ARG A 1 243 ? -6.728 -22.170 3.478 1.00 84.06 243 ARG A C 1
ATOM 1865 O O . ARG A 1 243 ? -6.693 -22.964 2.541 1.00 84.06 243 ARG A O 1
ATOM 1872 N N . GLU A 1 244 ? -6.419 -22.513 4.722 1.00 74.50 244 GLU A N 1
ATOM 1873 C CA . GLU A 1 244 ? -6.244 -23.911 5.099 1.00 74.50 244 GLU A CA 1
ATOM 1874 C C . GLU A 1 244 ? -7.531 -24.669 4.765 1.00 74.50 244 GLU A C 1
ATOM 1876 O O . GLU A 1 244 ? -8.640 -24.180 5.023 1.00 74.50 244 GLU A O 1
ATOM 1881 N N . ALA A 1 245 ? -7.395 -25.851 4.158 1.00 48.44 245 ALA A N 1
ATOM 1882 C CA . ALA A 1 245 ? -8.531 -26.737 3.980 1.00 48.44 245 ALA A CA 1
ATOM 1883 C C . ALA A 1 245 ? -9.140 -26.976 5.365 1.00 48.44 245 ALA A C 1
ATOM 1885 O O . ALA A 1 245 ? -8.444 -27.424 6.278 1.00 48.44 245 ALA A O 1
ATOM 1886 N N . GLN A 1 246 ? -10.423 -26.645 5.537 1.00 40.38 246 GLN A N 1
ATOM 1887 C CA . GLN A 1 246 ? -11.143 -27.041 6.740 1.00 40.38 246 GLN A CA 1
ATOM 1888 C C . GLN A 1 246 ? -11.019 -28.560 6.844 1.00 40.38 246 GLN A C 1
ATOM 1890 O O . GLN A 1 246 ? -11.583 -29.284 6.023 1.00 40.38 246 GLN A O 1
ATOM 1895 N N . GLN A 1 247 ? -10.264 -29.045 7.831 1.00 31.61 247 GLN A N 1
ATOM 1896 C CA . GLN A 1 247 ? -10.392 -30.430 8.251 1.00 31.61 247 GLN A CA 1
ATOM 1897 C C . GLN A 1 247 ? -11.855 -30.596 8.650 1.00 31.61 247 GLN A C 1
ATOM 1899 O O . GLN A 1 247 ? -12.364 -29.831 9.474 1.00 31.61 247 GLN A O 1
ATOM 1904 N N . SER A 1 248 ? -12.555 -31.524 7.996 1.00 27.20 248 SER A N 1
ATOM 1905 C CA . SER A 1 248 ? -13.915 -31.874 8.384 1.00 27.20 248 SER A CA 1
ATOM 1906 C C . SER A 1 248 ? -13.929 -32.126 9.895 1.00 27.20 248 SER A C 1
ATOM 1908 O O . SER A 1 248 ? -12.990 -32.749 10.401 1.00 27.20 248 SER A O 1
ATOM 1910 N N . PRO A 1 249 ? -14.943 -31.645 10.636 1.00 31.67 249 PRO A N 1
ATOM 1911 C CA . PRO A 1 249 ? -15.075 -32.037 12.030 1.00 31.67 249 PRO A CA 1
ATOM 1912 C C . PRO A 1 249 ? -15.066 -33.575 12.098 1.00 31.67 249 PRO A C 1
ATOM 1914 O O . PRO A 1 249 ? -15.628 -34.210 11.196 1.00 31.67 249 PRO A O 1
ATOM 1917 N N . PRO A 1 250 ? -14.409 -34.192 13.099 1.00 34.25 250 PRO A N 1
ATOM 1918 C CA . PRO A 1 250 ? -14.468 -35.637 13.269 1.00 34.25 250 PRO A CA 1
ATOM 1919 C C . PRO A 1 250 ? -15.943 -36.030 13.324 1.00 34.25 250 PRO A C 1
ATOM 1921 O O . PRO A 1 250 ? -16.696 -35.493 14.134 1.00 34.25 250 PRO A O 1
ATOM 1924 N N . GLY A 1 251 ? -16.354 -36.865 12.368 1.00 34.56 251 GLY A N 1
ATOM 1925 C CA . GLY A 1 251 ? -17.757 -37.115 12.074 1.00 34.56 251 GLY A CA 1
ATOM 1926 C C . GLY A 1 251 ? -18.542 -37.510 13.319 1.00 34.56 251 GLY A C 1
ATOM 1927 O O . GLY A 1 251 ? -18.156 -38.432 14.039 1.00 34.56 251 GLY A O 1
ATOM 1928 N N . ASP A 1 252 ? -19.673 -36.836 13.524 1.00 34.72 252 ASP A N 1
ATOM 1929 C CA . ASP A 1 252 ? -20.733 -37.312 14.400 1.00 34.72 252 ASP A CA 1
ATOM 1930 C C . ASP A 1 252 ? -21.129 -38.714 13.937 1.00 34.72 252 ASP A C 1
ATOM 1932 O O . ASP A 1 252 ? -21.809 -38.905 12.924 1.00 34.72 252 ASP A O 1
ATOM 1936 N N . THR A 1 253 ? -20.673 -39.724 14.671 1.00 33.78 253 THR A N 1
ATOM 1937 C CA . THR A 1 253 ? -21.137 -41.091 14.474 1.00 33.78 253 THR A CA 1
ATOM 1938 C C . THR A 1 253 ? -22.539 -41.166 15.068 1.00 33.78 253 THR A C 1
ATOM 1940 O O . THR A 1 253 ? -22.726 -41.423 16.255 1.00 33.78 253 THR A O 1
ATOM 1943 N N . GLN A 1 254 ? -23.548 -40.875 14.249 1.00 31.61 254 GLN A N 1
ATOM 1944 C CA . GLN A 1 254 ? -24.935 -41.217 14.554 1.00 31.61 254 GLN A CA 1
ATOM 1945 C C . GLN A 1 254 ? -25.047 -42.748 14.696 1.00 31.61 254 GLN A C 1
ATOM 1947 O O . GLN A 1 254 ? -24.580 -43.466 13.806 1.00 31.61 254 GLN A O 1
ATOM 1952 N N . PRO A 1 255 ? -25.670 -43.285 15.761 1.00 33.72 255 PRO A N 1
ATOM 1953 C CA . PRO A 1 255 ? -25.903 -44.715 15.870 1.00 33.72 255 PRO A CA 1
ATOM 1954 C C . PRO A 1 255 ? -27.061 -45.082 14.936 1.00 33.72 255 PRO A C 1
ATOM 1956 O O . PRO A 1 255 ? -28.226 -44.818 15.229 1.00 33.72 255 PRO A O 1
ATOM 1959 N N . SER A 1 256 ? -26.740 -45.660 13.781 1.00 34.12 256 SER A N 1
ATOM 1960 C CA . SER A 1 256 ? -27.731 -46.289 12.905 1.00 34.12 256 SER A CA 1
ATOM 1961 C C . SER A 1 256 ? -28.079 -47.682 13.429 1.00 34.12 256 SER A C 1
ATOM 1963 O O . SER A 1 256 ? -27.272 -48.363 14.061 1.00 34.12 256 SER A O 1
ATOM 1965 N N . GLY A 1 257 ? -29.348 -48.029 13.240 1.00 32.09 257 GLY A N 1
ATOM 1966 C CA . GLY A 1 257 ? -30.038 -49.110 13.915 1.00 32.09 257 GLY A CA 1
ATOM 1967 C C . GLY A 1 257 ? -29.589 -50.521 13.551 1.00 32.09 257 GLY A C 1
ATOM 1968 O O . GLY A 1 257 ? -28.854 -50.782 12.607 1.00 32.09 257 GLY A O 1
ATOM 1969 N N . VAL A 1 258 ? -30.102 -51.419 14.381 1.00 34.88 258 VAL A N 1
ATOM 1970 C CA . VAL A 1 258 ? -29.920 -52.864 14.401 1.00 34.88 258 VAL A CA 1
ATOM 1971 C C . VAL A 1 258 ? -30.321 -53.503 13.070 1.00 34.88 258 VAL A C 1
ATOM 1973 O O . VAL A 1 258 ? -31.495 -53.482 12.712 1.00 34.88 258 VAL A O 1
ATOM 1976 N N . GLU A 1 259 ? -29.381 -54.181 12.415 1.00 32.06 259 GLU A N 1
ATOM 1977 C CA . GLU A 1 259 ? -29.691 -55.246 11.462 1.00 32.06 259 GLU A CA 1
ATOM 1978 C C . GLU A 1 259 ? -28.725 -56.420 11.690 1.00 32.06 259 GLU A C 1
ATOM 1980 O O . GLU A 1 259 ? -27.505 -56.263 11.728 1.00 32.06 259 GLU A O 1
ATOM 1985 N N . GLN A 1 260 ? -29.294 -57.592 11.978 1.00 34.94 260 GLN A N 1
ATOM 1986 C CA . GLN A 1 260 ? -28.583 -58.810 12.369 1.00 34.94 260 GLN A CA 1
ATOM 1987 C C . GLN A 1 260 ? -28.163 -59.624 11.139 1.00 34.94 260 GLN A C 1
ATOM 1989 O O . GLN A 1 260 ? -28.965 -59.815 10.228 1.00 34.94 260 GLN A O 1
ATOM 1994 N N . SER A 1 261 ? -26.952 -60.193 11.160 1.00 30.45 261 SER A N 1
ATOM 1995 C CA . SER A 1 261 ? -26.523 -61.325 10.314 1.00 30.45 261 SER A CA 1
ATOM 1996 C C . SER A 1 261 ? -25.279 -62.038 10.910 1.00 30.45 261 SER A C 1
ATOM 1998 O O . SER A 1 261 ? -24.641 -61.470 11.794 1.00 30.45 261 SER A O 1
ATOM 2000 N N . PRO A 1 262 ? -25.000 -63.310 10.535 1.00 36.03 262 PRO A N 1
ATOM 2001 C CA . PRO A 1 262 ? -24.585 -64.395 11.449 1.00 36.03 262 PRO A CA 1
ATOM 2002 C C . PRO A 1 262 ? -23.054 -64.601 11.599 1.00 36.03 262 PRO A C 1
ATOM 2004 O O . PRO A 1 262 ? -22.283 -63.949 10.898 1.00 36.03 262 PRO A O 1
ATOM 2007 N N . PRO A 1 263 ? -22.582 -65.479 12.521 1.00 38.34 263 PRO A N 1
ATOM 2008 C CA . PRO A 1 263 ? -21.215 -65.430 13.035 1.00 38.34 263 PRO A CA 1
ATOM 2009 C C . PRO A 1 263 ? -20.250 -66.356 12.285 1.00 38.34 263 PRO A C 1
ATOM 2011 O O . PRO A 1 263 ? -20.560 -67.520 12.034 1.00 38.34 263 PRO A O 1
ATOM 2014 N N . GLY A 1 264 ? -19.031 -65.873 12.041 1.00 36.12 264 GLY A N 1
ATOM 2015 C CA . GLY A 1 264 ? -17.906 -66.726 11.666 1.00 36.12 264 GLY A CA 1
ATOM 2016 C C . GLY A 1 264 ? -16.773 -65.977 10.979 1.00 36.12 264 GLY A C 1
ATOM 2017 O O . GLY A 1 264 ? -16.800 -65.864 9.766 1.00 36.12 264 GLY A O 1
ATOM 2018 N N . GLU A 1 265 ? -15.807 -65.481 11.762 1.00 34.72 265 GLU A N 1
ATOM 2019 C CA . GLU A 1 265 ? -14.347 -65.559 11.532 1.00 34.72 265 GLU A CA 1
ATOM 2020 C C . GLU A 1 265 ? -13.594 -64.627 12.512 1.00 34.72 265 GLU A C 1
ATOM 2022 O O . GLU A 1 265 ? -14.072 -63.528 12.805 1.00 34.72 265 GLU A O 1
ATOM 2027 N N . PRO A 1 266 ? -12.438 -65.037 13.072 1.00 34.06 266 PRO A N 1
ATOM 2028 C CA . PRO A 1 266 ? -11.675 -64.207 13.999 1.00 34.06 266 PRO A CA 1
ATOM 2029 C C . PRO A 1 266 ? -10.816 -63.180 13.242 1.00 34.06 266 PRO A C 1
ATOM 2031 O O . PRO A 1 266 ? -9.953 -63.545 12.448 1.00 34.06 266 PRO A O 1
ATOM 2034 N N . GLN A 1 267 ? -11.019 -61.892 13.525 1.00 30.73 267 GLN A N 1
ATOM 2035 C CA . GLN A 1 267 ? -10.155 -60.794 13.069 1.00 30.73 267 GLN A CA 1
ATOM 2036 C C . GLN A 1 267 ? -8.948 -60.630 14.019 1.00 30.73 267 GLN A C 1
ATOM 2038 O O . GLN A 1 267 ? -9.135 -60.691 15.240 1.00 30.73 267 GLN A O 1
ATOM 2043 N N . PRO A 1 268 ? -7.719 -60.404 13.516 1.00 33.38 268 PRO A N 1
ATOM 2044 C CA . PRO A 1 268 ? -6.559 -60.140 14.358 1.00 33.38 268 PRO A CA 1
ATOM 2045 C C . PRO A 1 268 ? -6.594 -58.709 14.913 1.00 33.38 268 PRO A C 1
ATOM 2047 O O . PRO A 1 268 ? -6.834 -57.737 14.203 1.00 33.38 268 PRO A O 1
ATOM 2050 N N . SER A 1 269 ? -6.317 -58.583 16.208 1.00 31.50 269 SER A N 1
ATOM 2051 C CA . SER A 1 269 ? -6.130 -57.315 16.907 1.00 31.50 269 SER A CA 1
ATOM 2052 C C . SER A 1 269 ? -4.817 -56.646 16.486 1.00 31.50 269 SER A C 1
ATOM 2054 O O . SER A 1 269 ? -3.741 -57.097 16.881 1.00 31.50 269 SER A O 1
ATOM 2056 N N . GLY A 1 270 ? -4.912 -55.548 15.741 1.00 30.30 270 GLY A N 1
ATOM 2057 C CA . GLY A 1 270 ? -3.815 -54.619 15.485 1.00 30.30 270 GLY A CA 1
ATOM 2058 C C . GLY A 1 270 ? -4.352 -53.195 15.520 1.00 30.30 270 GLY A C 1
ATOM 2059 O O . GLY A 1 270 ? -4.929 -52.728 14.546 1.00 30.30 270 GLY A O 1
ATOM 2060 N N . VAL A 1 271 ? -4.218 -52.518 16.662 1.00 32.53 271 VAL A N 1
ATOM 2061 C CA . VAL A 1 271 ? -4.447 -51.072 16.753 1.00 32.53 271 VAL A CA 1
ATOM 2062 C C . VAL A 1 271 ? -3.234 -50.410 16.113 1.00 32.53 271 VAL A C 1
ATOM 2064 O O . VAL A 1 271 ? -2.197 -50.247 16.754 1.00 32.53 271 VAL A O 1
ATOM 2067 N N . GLU A 1 272 ? -3.341 -50.098 14.827 1.00 29.95 272 GLU A N 1
ATOM 2068 C CA . GLU A 1 272 ? -2.360 -49.278 14.132 1.00 29.95 272 GLU A CA 1
ATOM 2069 C C . GLU A 1 272 ? -2.583 -47.830 14.581 1.00 29.95 272 GLU A C 1
ATOM 2071 O O . GLU A 1 272 ? -3.590 -47.194 14.268 1.00 29.95 272 GLU A O 1
ATOM 2076 N N . GLN A 1 273 ? -1.688 -47.348 15.441 1.00 30.81 273 GLN A N 1
ATOM 2077 C CA . GLN A 1 273 ? -1.645 -45.948 15.836 1.00 30.81 273 GLN A CA 1
ATOM 2078 C C . GLN A 1 273 ? -1.338 -45.125 14.585 1.00 30.81 273 GLN A C 1
ATOM 2080 O O . GLN A 1 273 ? -0.280 -45.298 13.980 1.00 30.81 273 GLN A O 1
ATOM 2085 N N . SER A 1 274 ? -2.255 -44.236 14.202 1.00 28.94 274 SER A N 1
ATOM 2086 C CA . SER A 1 274 ? -1.998 -43.241 13.164 1.00 28.94 274 SER A CA 1
ATOM 2087 C C . SER A 1 274 ? -0.697 -42.491 13.484 1.00 28.94 274 SER A C 1
ATOM 2089 O O . SER A 1 274 ? -0.496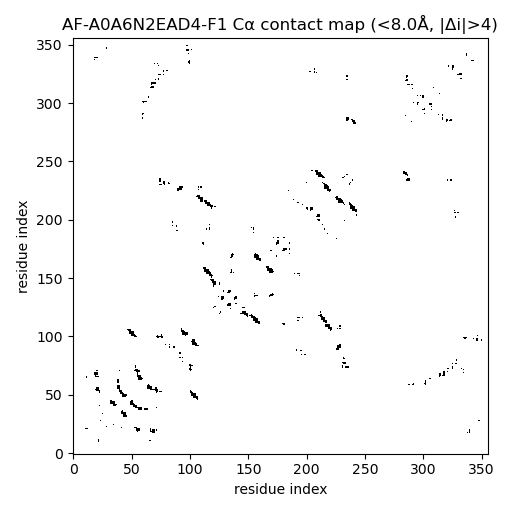 -42.109 14.644 1.00 28.94 274 SER A O 1
ATOM 2091 N N . PRO A 1 275 ? 0.194 -42.276 12.502 1.00 32.44 275 PRO A N 1
ATOM 2092 C CA . PRO A 1 275 ? 1.451 -41.592 12.755 1.00 32.44 275 PRO A CA 1
ATOM 2093 C C . PRO A 1 275 ? 1.184 -40.147 13.212 1.00 32.44 275 PRO A C 1
ATOM 2095 O O . PRO A 1 275 ? 0.170 -39.555 12.825 1.00 32.44 275 PRO A O 1
ATOM 2098 N N . PRO A 1 276 ? 2.070 -39.564 14.042 1.00 34.94 276 PRO A N 1
ATOM 2099 C CA . PRO A 1 276 ? 1.988 -38.154 14.394 1.00 34.94 276 PRO A CA 1
ATOM 2100 C C . PRO A 1 276 ? 1.996 -37.330 13.106 1.00 34.94 276 PRO A C 1
ATOM 2102 O O . PRO A 1 276 ? 2.837 -37.557 12.236 1.00 34.94 276 PRO A O 1
ATOM 2105 N N . GLY A 1 277 ? 1.015 -36.429 12.989 1.00 33.56 277 GLY A N 1
ATOM 2106 C CA . GLY A 1 277 ? 0.802 -35.603 11.806 1.00 33.56 277 GLY A CA 1
ATOM 2107 C C . GLY A 1 277 ? 2.108 -34.986 11.323 1.00 33.56 277 GLY A C 1
ATOM 2108 O O . GLY A 1 277 ? 2.883 -34.453 12.121 1.00 33.56 277 GLY A O 1
ATOM 2109 N N . GLU A 1 278 ? 2.350 -35.104 10.020 1.00 27.89 278 GLU A N 1
ATOM 2110 C CA . GLU A 1 278 ? 3.477 -34.456 9.365 1.00 27.89 278 GLU A CA 1
ATOM 2111 C C . GLU A 1 278 ? 3.525 -32.974 9.770 1.00 27.89 278 GLU A C 1
ATOM 2113 O O . GLU A 1 278 ? 2.472 -32.331 9.876 1.00 27.89 278 GLU A O 1
ATOM 2118 N N . PRO A 1 279 ? 4.722 -32.414 10.022 1.00 29.44 279 PRO A N 1
ATOM 2119 C CA . PRO A 1 279 ? 4.853 -30.990 10.276 1.00 29.44 279 PRO A CA 1
ATOM 2120 C C . PRO A 1 279 ? 4.223 -30.234 9.105 1.00 29.44 279 PRO A C 1
ATOM 2122 O O . PRO A 1 279 ? 4.632 -30.398 7.955 1.00 29.44 279 PRO A O 1
ATOM 2125 N N . GLN A 1 280 ? 3.198 -29.437 9.411 1.00 32.50 280 GLN A N 1
ATOM 2126 C CA . GLN A 1 280 ? 2.536 -28.569 8.446 1.00 32.50 280 GLN A CA 1
ATOM 2127 C C . GLN A 1 280 ? 3.612 -27.767 7.712 1.00 32.50 280 GLN A C 1
ATOM 2129 O O . GLN A 1 280 ? 4.419 -27.085 8.349 1.00 32.50 280 GLN A O 1
ATOM 2134 N N . GLN A 1 281 ? 3.652 -27.872 6.380 1.00 33.69 281 GLN A N 1
ATOM 2135 C CA . GLN A 1 281 ? 4.489 -26.991 5.572 1.00 33.69 281 GLN A CA 1
ATOM 2136 C C . GLN A 1 281 ? 4.175 -25.548 5.980 1.00 33.69 281 GLN A C 1
ATOM 2138 O O . GLN A 1 281 ? 2.993 -25.190 6.019 1.00 33.69 281 GLN A O 1
ATOM 2143 N N . PRO A 1 282 ? 5.189 -24.726 6.313 1.00 45.34 282 PRO A N 1
ATOM 2144 C CA . PRO A 1 282 ? 4.941 -23.346 6.693 1.00 45.34 282 PRO A CA 1
ATOM 2145 C C . PRO A 1 282 ? 4.150 -22.683 5.568 1.00 45.34 282 PRO A C 1
ATOM 2147 O O . PRO A 1 282 ? 4.493 -22.843 4.393 1.00 45.34 282 PRO A O 1
ATOM 2150 N N . ALA A 1 283 ? 3.056 -22.005 5.926 1.00 55.84 283 ALA A N 1
ATOM 2151 C CA . ALA A 1 283 ? 2.178 -21.343 4.971 1.00 55.84 283 ALA A CA 1
ATOM 2152 C C . ALA A 1 283 ? 3.029 -20.555 3.964 1.00 55.84 283 ALA A C 1
ATOM 2154 O O . ALA A 1 283 ? 3.831 -19.710 4.362 1.00 55.84 283 ALA A O 1
ATOM 2155 N N . GLN A 1 284 ? 2.906 -20.868 2.669 1.00 67.94 284 GLN A N 1
ATOM 2156 C CA . GLN A 1 284 ? 3.697 -20.207 1.631 1.00 67.94 284 GLN A CA 1
ATOM 2157 C C . GLN A 1 284 ? 3.425 -18.700 1.694 1.00 67.94 284 GLN A C 1
ATOM 2159 O O . GLN A 1 284 ? 2.342 -18.258 1.319 1.00 67.94 284 GLN A O 1
ATOM 2164 N N . ARG A 1 285 ? 4.387 -17.916 2.200 1.00 80.69 285 ARG A N 1
ATOM 2165 C CA . ARG A 1 285 ? 4.325 -16.448 2.184 1.00 80.69 285 ARG A CA 1
ATOM 2166 C C . ARG A 1 285 ? 4.226 -15.985 0.738 1.00 80.69 285 ARG A C 1
ATOM 2168 O O . ARG A 1 285 ? 5.148 -16.236 -0.033 1.00 80.69 285 ARG A O 1
ATOM 2175 N N . LEU A 1 286 ? 3.127 -15.348 0.362 1.00 83.19 286 LEU A N 1
ATOM 2176 C CA . LEU A 1 286 ? 2.924 -14.868 -1.008 1.00 83.19 286 LEU A CA 1
ATOM 2177 C C . LEU A 1 286 ? 3.380 -13.408 -1.187 1.00 83.19 286 LEU A C 1
ATOM 2179 O O . LEU A 1 286 ? 3.168 -12.801 -2.233 1.00 83.19 286 LEU A O 1
ATOM 2183 N N . ASP A 1 287 ? 3.989 -12.842 -0.150 1.00 80.75 287 ASP A N 1
ATOM 2184 C CA . ASP A 1 287 ? 4.305 -11.430 -0.008 1.00 80.75 287 ASP A CA 1
ATOM 2185 C C . ASP A 1 287 ? 5.763 -11.218 0.439 1.00 80.75 287 ASP A C 1
ATOM 2187 O O . ASP A 1 287 ? 6.561 -12.156 0.570 1.00 80.75 287 ASP A O 1
ATOM 2191 N N . LYS A 1 288 ? 6.116 -9.955 0.701 1.00 83.69 288 LYS A N 1
ATOM 2192 C CA . LYS A 1 288 ? 7.450 -9.548 1.168 1.00 83.69 288 LYS A CA 1
ATOM 2193 C C . LYS A 1 288 ? 7.881 -10.168 2.503 1.00 83.69 288 LYS A C 1
ATOM 2195 O O . LYS A 1 288 ? 9.043 -10.004 2.881 1.00 83.69 288 LYS A O 1
ATOM 2200 N N . GLU A 1 289 ? 6.999 -10.847 3.247 1.00 87.12 289 GLU A N 1
ATOM 2201 C CA . GLU A 1 289 ? 7.409 -11.572 4.456 1.00 87.12 289 GLU A CA 1
ATOM 2202 C C . GLU A 1 289 ? 8.363 -12.731 4.122 1.00 87.12 289 GLU A C 1
ATOM 2204 O O . GLU A 1 289 ? 9.224 -13.029 4.942 1.00 87.12 289 GLU A O 1
ATOM 2209 N N . TYR A 1 290 ? 8.326 -13.300 2.906 1.00 91.25 290 TYR A N 1
ATOM 2210 C CA . TYR A 1 290 ? 9.338 -14.274 2.463 1.00 91.25 290 TYR A CA 1
ATOM 2211 C C . TYR A 1 290 ? 10.765 -13.709 2.557 1.00 91.25 290 TYR A C 1
ATOM 2213 O O . TYR A 1 290 ? 11.635 -14.299 3.200 1.00 91.25 290 TYR A O 1
ATOM 2221 N N . LEU A 1 291 ? 10.996 -12.531 1.964 1.00 92.25 291 LEU A N 1
ATOM 2222 C CA . LEU A 1 291 ? 12.308 -11.885 1.988 1.00 92.25 291 LEU A CA 1
ATOM 2223 C C . LEU A 1 291 ? 12.705 -11.498 3.419 1.00 92.25 291 LEU A C 1
ATOM 2225 O O . LEU A 1 291 ? 13.860 -11.665 3.802 1.00 92.25 291 LEU A O 1
ATOM 2229 N N . ARG A 1 292 ? 11.757 -11.019 4.237 1.00 91.81 292 ARG A N 1
ATOM 2230 C CA . ARG A 1 292 ? 12.014 -10.701 5.653 1.00 91.81 292 ARG A CA 1
ATOM 2231 C C . ARG A 1 292 ? 12.451 -11.920 6.452 1.00 91.81 292 ARG A C 1
ATOM 2233 O O . ARG A 1 292 ? 13.425 -11.828 7.192 1.00 91.81 292 ARG A O 1
ATOM 2240 N N . GLU A 1 293 ? 11.756 -13.043 6.301 1.00 91.62 293 GLU A N 1
ATOM 2241 C CA . GLU A 1 293 ? 12.095 -14.292 6.982 1.00 91.62 293 GLU A CA 1
ATOM 2242 C C . GLU A 1 293 ? 13.474 -14.795 6.546 1.00 91.62 293 GLU A C 1
ATOM 2244 O O . GLU A 1 293 ? 14.282 -15.160 7.400 1.00 91.62 293 GLU A O 1
ATOM 2249 N N . TRP A 1 294 ? 13.783 -14.739 5.245 1.00 94.81 294 TRP A N 1
ATOM 2250 C CA . TRP A 1 294 ? 15.108 -15.092 4.734 1.00 94.81 294 TRP A CA 1
ATOM 2251 C C . TRP A 1 294 ? 16.210 -14.223 5.358 1.00 94.81 294 TRP A C 1
ATOM 2253 O O . TRP A 1 294 ? 17.197 -14.748 5.869 1.00 94.81 294 TRP A O 1
ATOM 2263 N N . LEU A 1 295 ? 16.018 -12.902 5.402 1.00 95.06 295 LEU A N 1
ATOM 2264 C CA . LEU A 1 295 ? 16.971 -11.964 6.007 1.00 95.06 295 LEU A CA 1
ATOM 2265 C C . LEU A 1 295 ? 17.181 -12.228 7.503 1.00 95.06 295 LEU A C 1
ATOM 2267 O O . LEU A 1 295 ? 18.317 -12.234 7.979 1.00 95.06 295 LEU A O 1
ATOM 2271 N N . MET A 1 296 ? 16.101 -12.503 8.237 1.00 93.00 296 MET A N 1
ATOM 2272 C CA . MET A 1 296 ? 16.173 -12.843 9.658 1.00 93.00 296 MET A CA 1
ATOM 2273 C C . MET A 1 296 ? 16.924 -14.158 9.894 1.00 93.00 296 MET A C 1
ATOM 2275 O O . MET A 1 296 ? 17.667 -14.260 10.867 1.00 93.00 296 MET A O 1
ATOM 2279 N N . GLN A 1 297 ? 16.789 -15.143 9.000 1.00 94.38 297 GLN A N 1
ATOM 2280 C CA . GLN A 1 297 ? 17.577 -16.383 9.046 1.00 94.38 297 GLN A CA 1
ATOM 2281 C C . GLN A 1 297 ? 19.071 -16.132 8.802 1.00 94.38 297 GLN A C 1
ATOM 2283 O O . GLN A 1 297 ? 19.900 -16.858 9.344 1.00 94.38 297 GLN A O 1
ATOM 2288 N N . GLN A 1 298 ? 19.420 -15.077 8.057 1.00 95.44 298 GLN A N 1
ATOM 2289 C CA . GLN A 1 298 ? 20.800 -14.593 7.925 1.00 95.44 298 GLN A CA 1
ATOM 2290 C C . GLN A 1 298 ? 21.255 -13.723 9.113 1.00 95.44 298 GLN A C 1
ATOM 2292 O O . GLN A 1 298 ? 22.361 -13.188 9.098 1.00 95.44 298 GLN A O 1
ATOM 2297 N N . GLY A 1 299 ? 20.420 -13.557 10.144 1.00 94.25 299 GLY A N 1
ATOM 2298 C CA . GLY A 1 299 ? 20.725 -12.742 11.319 1.00 94.25 299 GLY A CA 1
ATOM 2299 C C . GLY A 1 299 ? 20.579 -11.235 11.099 1.00 94.25 299 GLY A C 1
ATOM 2300 O O . GLY A 1 299 ? 21.097 -10.463 11.903 1.00 94.25 299 GLY A O 1
ATOM 2301 N N . TRP A 1 300 ? 19.886 -10.801 10.040 1.00 94.31 300 TRP A N 1
ATOM 2302 C CA . TRP A 1 300 ? 19.691 -9.386 9.730 1.00 94.31 300 TRP A CA 1
ATOM 2303 C C . TRP A 1 300 ? 18.228 -8.957 9.868 1.00 94.31 300 TRP A C 1
ATOM 2305 O O . TRP A 1 300 ? 17.325 -9.543 9.274 1.00 94.31 300 TRP A O 1
ATOM 2315 N N . SER A 1 301 ? 17.994 -7.886 10.627 1.00 91.12 301 SER A N 1
ATOM 2316 C CA . SER A 1 301 ? 16.659 -7.315 10.859 1.00 91.12 301 SER A CA 1
ATOM 2317 C C . SER A 1 301 ? 16.641 -5.786 10.743 1.00 91.12 301 SER A C 1
ATOM 2319 O O . SER A 1 301 ? 15.925 -5.116 11.484 1.00 91.12 301 SER A O 1
ATOM 2321 N N . GLY A 1 302 ? 17.455 -5.227 9.841 1.00 88.94 302 GLY A N 1
ATOM 2322 C CA . GLY A 1 302 ? 17.493 -3.790 9.530 1.00 88.94 302 GLY A CA 1
ATOM 2323 C C . GLY A 1 302 ? 18.714 -3.031 10.056 1.00 88.94 302 GLY A C 1
ATOM 2324 O O . GLY A 1 302 ? 19.058 -1.981 9.512 1.00 88.94 302 GLY A O 1
ATOM 2325 N N . GLU A 1 303 ? 19.400 -3.563 11.068 1.00 88.00 303 GLU A N 1
ATOM 2326 C CA . GLU A 1 303 ? 20.597 -2.949 11.649 1.00 88.00 303 GLU A CA 1
ATOM 2327 C C . GLU A 1 303 ? 21.881 -3.464 10.987 1.00 88.00 303 GLU A C 1
ATOM 2329 O O . GLU A 1 303 ? 22.033 -4.655 10.726 1.00 88.00 303 GLU A O 1
ATOM 2334 N N . GLY A 1 304 ? 22.825 -2.558 10.728 1.00 90.69 304 GLY A N 1
ATOM 2335 C CA . GLY A 1 304 ? 24.097 -2.887 10.084 1.00 90.69 304 GLY A CA 1
ATOM 2336 C C . GLY A 1 304 ? 24.009 -3.037 8.562 1.00 90.69 304 GLY A C 1
ATOM 2337 O O . GLY A 1 304 ? 23.098 -2.521 7.903 1.00 90.69 304 GLY A O 1
ATOM 2338 N N . GLU A 1 305 ? 25.014 -3.700 7.996 1.00 92.75 305 GLU A N 1
ATOM 2339 C CA . GLU A 1 305 ? 25.093 -3.992 6.566 1.00 92.75 305 GLU A CA 1
ATOM 2340 C C . GLU A 1 305 ? 24.173 -5.177 6.224 1.00 92.75 305 GLU A C 1
ATOM 2342 O O . GLU A 1 305 ? 24.237 -6.198 6.914 1.00 92.75 305 GLU A O 1
ATOM 2347 N N . PRO A 1 306 ? 23.286 -5.057 5.214 1.00 93.50 306 PRO A N 1
ATOM 2348 C CA . PRO A 1 306 ? 22.454 -6.178 4.799 1.00 93.50 306 PRO A CA 1
ATOM 2349 C C . PRO A 1 306 ? 23.324 -7.313 4.237 1.00 93.50 306 PRO A C 1
ATOM 2351 O O . PRO A 1 306 ? 24.322 -7.040 3.567 1.00 93.50 306 PRO A O 1
ATOM 2354 N N . PRO A 1 307 ? 22.952 -8.585 4.465 1.00 94.12 307 PRO A N 1
ATOM 2355 C CA . PRO A 1 307 ? 23.641 -9.710 3.848 1.00 94.12 307 PRO A CA 1
ATOM 2356 C C . PRO A 1 307 ? 23.511 -9.628 2.323 1.00 94.12 307 PRO A C 1
ATOM 2358 O O . PRO A 1 307 ? 22.520 -9.112 1.803 1.00 94.12 307 PRO A O 1
ATOM 2361 N N . ALA A 1 308 ? 24.490 -10.173 1.599 1.00 95.06 308 ALA A N 1
ATOM 2362 C CA . ALA A 1 308 ? 24.380 -10.318 0.153 1.00 95.06 308 ALA A CA 1
ATOM 2363 C C . ALA A 1 308 ? 23.192 -11.236 -0.175 1.00 95.06 308 ALA A C 1
ATOM 2365 O O . ALA A 1 308 ? 23.171 -12.388 0.256 1.00 95.06 308 ALA A O 1
ATOM 2366 N N . ILE A 1 309 ? 22.208 -10.714 -0.910 1.00 94.88 309 ILE A N 1
ATOM 2367 C CA . ILE A 1 309 ? 21.001 -11.449 -1.298 1.00 94.88 309 ILE A CA 1
ATOM 2368 C C . ILE A 1 309 ? 21.281 -12.158 -2.629 1.00 94.88 309 ILE A C 1
ATOM 2370 O O . ILE A 1 309 ? 21.541 -11.475 -3.622 1.00 94.88 309 ILE A O 1
ATOM 2374 N N . PRO A 1 310 ? 21.246 -13.499 -2.677 1.00 95.00 310 PRO A N 1
ATOM 2375 C CA . PRO A 1 310 ? 21.456 -14.235 -3.916 1.00 95.00 310 PRO A CA 1
ATOM 2376 C C . PRO A 1 310 ? 20.347 -13.970 -4.954 1.00 95.00 310 PRO A C 1
ATOM 2378 O O . PRO A 1 310 ? 19.185 -13.807 -4.561 1.00 95.00 310 PRO A O 1
ATOM 2381 N N . PRO A 1 311 ? 20.651 -13.982 -6.267 1.00 92.94 311 PRO A N 1
ATOM 2382 C CA . PRO A 1 311 ? 19.655 -13.789 -7.328 1.00 92.94 311 PRO A CA 1
ATOM 2383 C C . PRO A 1 311 ? 18.446 -14.731 -7.237 1.00 92.94 311 PRO A C 1
ATOM 2385 O O . PRO A 1 311 ? 17.319 -14.323 -7.507 1.00 92.94 311 PRO A O 1
ATOM 2388 N N . GLU A 1 312 ? 18.639 -15.973 -6.789 1.00 93.69 312 GLU A N 1
ATOM 2389 C CA . GLU A 1 312 ? 17.563 -16.951 -6.607 1.00 93.69 312 GLU A CA 1
ATOM 2390 C C . GLU A 1 312 ? 16.523 -16.530 -5.558 1.00 93.69 312 GLU A C 1
ATOM 2392 O O . GLU A 1 312 ? 15.357 -16.899 -5.674 1.00 93.69 312 GLU A O 1
ATOM 2397 N N . VAL A 1 313 ? 16.905 -15.714 -4.569 1.00 94.12 313 VAL A N 1
ATOM 2398 C CA . VAL A 1 313 ? 15.970 -15.172 -3.572 1.00 94.12 313 VAL A CA 1
ATOM 2399 C C . VAL A 1 313 ? 15.099 -14.087 -4.202 1.00 94.12 313 VAL A C 1
ATOM 2401 O O . VAL A 1 313 ? 13.899 -14.027 -3.927 1.00 94.12 313 VAL A O 1
ATOM 2404 N N . PHE A 1 314 ? 15.658 -13.253 -5.085 1.00 93.50 314 PHE A N 1
ATOM 2405 C CA . PHE A 1 314 ? 14.870 -12.282 -5.851 1.00 93.50 314 PHE A CA 1
ATOM 2406 C C . PHE A 1 314 ? 13.949 -12.971 -6.862 1.00 93.50 314 PHE A C 1
ATOM 2408 O O . PHE A 1 314 ? 12.788 -12.580 -6.972 1.00 93.50 314 PHE A O 1
ATOM 2415 N N . ALA A 1 315 ? 14.418 -14.029 -7.529 1.00 92.44 315 ALA A N 1
ATOM 2416 C CA . ALA A 1 315 ? 13.606 -14.827 -8.446 1.00 92.44 315 ALA A CA 1
ATOM 2417 C C . ALA A 1 315 ? 12.435 -15.524 -7.727 1.00 92.44 315 ALA A C 1
ATOM 2419 O O . ALA A 1 315 ? 11.291 -15.403 -8.155 1.00 92.44 315 ALA A O 1
ATOM 2420 N N . GLU A 1 316 ? 12.685 -16.176 -6.587 1.00 93.81 316 GLU A N 1
ATOM 2421 C CA . GLU A 1 316 ? 11.628 -16.778 -5.758 1.00 93.81 316 GLU A CA 1
ATOM 2422 C C . GLU A 1 316 ? 10.658 -15.716 -5.221 1.00 93.81 316 GLU A C 1
ATOM 2424 O O . GLU A 1 316 ? 9.448 -15.939 -5.153 1.00 93.81 316 GLU A O 1
ATOM 2429 N N . THR A 1 317 ? 11.166 -14.526 -4.880 1.00 94.06 317 THR A N 1
ATOM 2430 C CA . THR A 1 317 ? 10.311 -13.392 -4.518 1.00 94.06 317 THR A CA 1
ATOM 2431 C C . THR A 1 317 ? 9.405 -13.020 -5.696 1.00 94.06 317 THR A C 1
ATOM 2433 O O . THR A 1 317 ? 8.195 -12.942 -5.507 1.00 94.06 317 THR A O 1
ATOM 2436 N N . ALA A 1 318 ? 9.939 -12.863 -6.912 1.00 94.19 318 ALA A N 1
ATOM 2437 C CA . ALA A 1 318 ? 9.146 -12.550 -8.105 1.00 94.19 318 ALA A CA 1
ATOM 2438 C C . ALA A 1 318 ? 8.044 -13.591 -8.361 1.00 94.19 318 ALA A C 1
ATOM 2440 O O . ALA A 1 318 ? 6.888 -13.215 -8.557 1.00 94.19 318 ALA A O 1
ATOM 2441 N N . GLU A 1 319 ? 8.358 -14.886 -8.266 1.00 94.19 319 GLU A N 1
ATOM 2442 C CA . GLU A 1 319 ? 7.373 -15.966 -8.427 1.00 94.19 319 GLU A CA 1
ATOM 2443 C C . GLU A 1 319 ? 6.257 -15.911 -7.369 1.00 94.19 319 GLU A C 1
ATOM 2445 O O . GLU A 1 319 ? 5.090 -16.181 -7.666 1.00 94.19 319 GLU A O 1
ATOM 2450 N N . ARG A 1 320 ? 6.562 -15.483 -6.139 1.00 93.88 320 ARG A N 1
ATOM 2451 C CA . ARG A 1 320 ? 5.546 -15.274 -5.093 1.00 93.88 320 ARG A CA 1
ATOM 2452 C C . ARG A 1 320 ? 4.629 -14.095 -5.393 1.00 93.88 320 ARG A C 1
ATOM 2454 O O . ARG A 1 320 ? 3.415 -14.249 -5.258 1.00 93.88 320 ARG A O 1
ATOM 2461 N N . TYR A 1 321 ? 5.167 -12.962 -5.853 1.00 95.12 321 TYR A N 1
ATOM 2462 C CA . TYR A 1 321 ? 4.336 -11.837 -6.308 1.00 95.12 321 TYR A CA 1
ATOM 2463 C C . TYR A 1 321 ? 3.473 -12.238 -7.507 1.00 95.12 321 TYR A C 1
ATOM 2465 O O . TYR A 1 321 ? 2.290 -11.904 -7.537 1.00 95.12 321 TYR A O 1
ATOM 2473 N N . LYS A 1 322 ? 4.024 -13.020 -8.440 1.00 95.31 322 LYS A N 1
ATOM 2474 C CA . LYS A 1 322 ? 3.301 -13.553 -9.599 1.00 95.31 322 LYS A CA 1
ATOM 2475 C C . LYS A 1 322 ? 2.137 -14.444 -9.185 1.00 95.31 322 LYS A C 1
ATOM 2477 O O . LYS A 1 322 ? 1.017 -14.276 -9.664 1.00 95.31 322 LYS A O 1
ATOM 2482 N N . LYS A 1 323 ? 2.374 -15.350 -8.236 1.00 94.19 323 LYS A N 1
ATOM 2483 C CA . LYS A 1 323 ? 1.333 -16.207 -7.664 1.00 94.19 323 LYS A CA 1
ATOM 2484 C C . LYS A 1 323 ? 0.272 -15.400 -6.911 1.00 94.19 323 LYS A C 1
ATOM 2486 O O . LYS A 1 323 ? -0.915 -15.675 -7.069 1.00 94.19 323 LYS A O 1
ATOM 2491 N N . SER A 1 324 ? 0.679 -14.403 -6.123 1.00 93.75 324 SER A N 1
ATOM 2492 C CA . SER A 1 324 ? -0.240 -13.460 -5.470 1.00 93.75 324 SER A CA 1
ATOM 2493 C C . SER A 1 324 ? -1.128 -12.748 -6.480 1.00 93.75 324 SER A C 1
ATOM 2495 O O . SER A 1 324 ? -2.346 -12.752 -6.327 1.00 93.75 324 SER A O 1
ATOM 2497 N N . PHE A 1 325 ? -0.525 -12.184 -7.528 1.00 96.12 325 PHE A N 1
ATOM 2498 C CA . PHE A 1 325 ? -1.236 -11.527 -8.616 1.00 96.12 325 PHE A CA 1
ATOM 2499 C C . PHE A 1 325 ? -2.281 -12.465 -9.223 1.00 96.12 325 PHE A C 1
ATOM 2501 O O . PHE A 1 325 ? -3.459 -12.117 -9.284 1.00 96.12 325 PHE A O 1
ATOM 2508 N N . ALA A 1 326 ? -1.873 -13.685 -9.584 1.00 95.44 326 ALA A N 1
ATOM 2509 C CA . ALA A 1 326 ? -2.763 -14.645 -10.221 1.00 95.44 326 ALA A CA 1
ATOM 2510 C C . ALA A 1 326 ? -3.947 -15.046 -9.337 1.00 95.44 326 ALA A C 1
ATOM 2512 O O . ALA A 1 326 ? -5.084 -15.103 -9.805 1.00 95.44 326 ALA A O 1
ATOM 2513 N N . LEU A 1 327 ? -3.712 -15.263 -8.042 1.00 94.06 327 LEU A N 1
ATOM 2514 C CA . LEU A 1 327 ? -4.774 -15.612 -7.101 1.00 94.06 327 LEU A CA 1
ATOM 2515 C C . LEU A 1 327 ? -5.746 -14.447 -6.872 1.00 94.06 327 LEU A C 1
ATOM 2517 O O . LEU A 1 327 ? -6.960 -14.653 -6.910 1.00 94.06 327 LEU A O 1
ATOM 2521 N N . LEU A 1 328 ? -5.229 -13.234 -6.659 1.00 93.81 328 LEU A N 1
ATOM 2522 C CA . LEU A 1 328 ? -6.033 -12.054 -6.328 1.00 93.81 328 LEU A CA 1
ATOM 2523 C C . LEU A 1 328 ? -6.818 -11.537 -7.547 1.00 93.81 328 LEU A C 1
ATOM 2525 O O . LEU A 1 328 ? -8.027 -11.342 -7.444 1.00 93.81 328 LEU A O 1
ATOM 2529 N N . CYS A 1 329 ? -6.179 -11.400 -8.713 1.00 92.06 329 CYS A N 1
ATOM 2530 C CA . CYS A 1 329 ? -6.829 -10.934 -9.946 1.00 92.06 329 CYS A CA 1
ATOM 2531 C C . CYS A 1 329 ? -7.649 -12.046 -10.618 1.00 92.06 329 CYS A C 1
ATOM 2533 O O . CYS A 1 329 ? -8.774 -11.833 -11.067 1.00 92.06 329 CYS A O 1
ATOM 2535 N N . GLY A 1 330 ? -7.166 -13.292 -10.589 1.00 91.12 330 GLY A N 1
ATOM 2536 C CA . GLY A 1 330 ? -7.825 -14.445 -11.233 1.00 91.12 330 GLY A CA 1
ATOM 2537 C C . GLY A 1 330 ? -7.410 -14.676 -12.667 1.00 91.12 330 GLY A C 1
ATOM 2538 O O . GLY A 1 330 ? -8.115 -15.355 -13.408 1.00 91.12 330 GLY A O 1
ATOM 2539 N N . GLU A 1 331 ? -6.280 -14.099 -13.045 1.00 93.00 331 GLU A N 1
ATOM 2540 C CA . GLU A 1 331 ? -5.657 -14.249 -14.346 1.00 93.00 331 GLU A CA 1
ATOM 2541 C C . GLU A 1 331 ? -4.155 -14.450 -14.166 1.00 93.00 331 GLU A C 1
ATOM 2543 O O . GLU A 1 331 ? -3.546 -13.886 -13.260 1.00 93.00 331 GLU A O 1
ATOM 2548 N N . GLU A 1 332 ? -3.544 -15.248 -15.035 1.00 95.62 332 GLU A N 1
ATOM 2549 C CA . GLU A 1 332 ? -2.092 -15.400 -15.039 1.00 95.62 332 GLU A CA 1
ATOM 2550 C C . GLU A 1 332 ? -1.409 -14.070 -15.367 1.00 95.62 332 GLU A C 1
ATOM 2552 O O . GLU A 1 332 ? -1.838 -13.321 -16.250 1.00 95.62 332 GLU A O 1
ATOM 2557 N N . PHE A 1 333 ? -0.304 -13.787 -14.680 1.00 95.56 333 PHE A N 1
ATOM 2558 C CA . PHE A 1 333 ? 0.474 -12.597 -14.980 1.00 95.56 333 PHE A CA 1
ATOM 2559 C C . PHE A 1 333 ? 1.223 -12.767 -16.305 1.00 95.56 333 PHE A C 1
ATOM 2561 O O . PHE A 1 333 ? 2.084 -13.640 -16.450 1.00 95.56 333 PHE A O 1
ATOM 2568 N N . SER A 1 334 ? 0.935 -11.863 -17.236 1.00 93.62 334 SER A N 1
ATOM 2569 C CA . SER A 1 334 ? 1.746 -11.598 -18.419 1.00 93.62 334 SER A CA 1
ATOM 2570 C C . SER A 1 334 ? 2.133 -10.121 -18.406 1.00 93.62 334 SER A C 1
ATOM 2572 O O . SER A 1 334 ? 1.223 -9.291 -18.280 1.00 93.62 334 SER A O 1
ATOM 2574 N N . PRO A 1 335 ? 3.427 -9.783 -18.546 1.00 91.69 335 PRO A N 1
ATOM 2575 C CA . PRO A 1 335 ? 3.868 -8.396 -18.552 1.00 91.69 335 PRO A CA 1
ATOM 2576 C C . PRO A 1 335 ? 3.301 -7.651 -19.763 1.00 91.69 335 PRO A C 1
ATOM 2578 O O . PRO A 1 335 ? 3.217 -8.201 -20.865 1.00 91.69 335 PRO A O 1
ATOM 2581 N N . THR A 1 336 ? 2.926 -6.390 -19.558 1.00 88.56 336 THR A N 1
ATOM 2582 C CA . THR A 1 336 ? 2.440 -5.497 -20.624 1.00 88.56 336 THR A CA 1
ATOM 2583 C C . THR A 1 336 ? 3.539 -5.120 -21.616 1.00 88.56 336 THR A C 1
ATOM 2585 O O . THR A 1 336 ? 3.267 -4.884 -22.793 1.00 88.56 336 THR A O 1
ATOM 2588 N N . SER A 1 337 ? 4.789 -5.098 -21.153 1.00 86.44 337 SER A N 1
ATOM 2589 C CA . SER A 1 337 ? 5.986 -4.888 -21.958 1.00 86.44 337 SER A CA 1
ATOM 2590 C C . SER A 1 337 ? 7.127 -5.728 -21.397 1.00 86.44 337 SER A C 1
ATOM 2592 O O . SER A 1 337 ? 7.332 -5.787 -20.190 1.00 86.44 337 SER A O 1
ATOM 2594 N N . THR A 1 338 ? 7.915 -6.346 -22.274 1.00 82.06 338 THR A N 1
ATOM 2595 C CA . THR A 1 338 ? 9.194 -6.970 -21.896 1.00 82.06 338 THR A CA 1
ATOM 2596 C C . THR A 1 338 ? 10.376 -6.020 -22.098 1.00 82.06 338 THR A C 1
ATOM 2598 O O . THR A 1 338 ? 11.524 -6.419 -21.951 1.00 82.06 338 THR A O 1
ATOM 2601 N N . SER A 1 339 ? 10.119 -4.773 -22.504 1.00 87.62 339 SER A N 1
ATOM 2602 C CA . SER A 1 339 ? 11.136 -3.749 -22.728 1.00 87.62 339 SER A CA 1
ATOM 2603 C C . SER A 1 339 ? 10.913 -2.588 -21.770 1.00 87.62 339 SER A C 1
ATOM 2605 O O . SER A 1 339 ? 9.973 -1.804 -21.935 1.00 87.62 339 SER A O 1
ATOM 2607 N N . HIS A 1 340 ? 11.817 -2.447 -20.799 1.00 84.94 340 HIS A N 1
ATOM 2608 C CA . HIS A 1 340 ? 11.828 -1.286 -19.911 1.00 84.94 340 HIS A CA 1
ATOM 2609 C C . HIS A 1 340 ? 12.034 0.010 -20.684 1.00 84.94 340 HIS A C 1
ATOM 2611 O O . HIS A 1 340 ? 11.407 1.005 -20.351 1.00 84.94 340 HIS A O 1
ATOM 2617 N N . GLU A 1 341 ? 12.834 -0.009 -21.750 1.00 87.88 341 GLU A N 1
ATOM 2618 C CA . GLU A 1 341 ? 13.011 1.155 -22.619 1.00 87.88 341 GLU A CA 1
ATOM 2619 C C . GLU A 1 341 ? 11.695 1.568 -23.288 1.00 87.88 341 GLU A C 1
ATOM 2621 O O . GLU A 1 341 ? 11.347 2.745 -23.297 1.00 87.88 341 GLU A O 1
ATOM 2626 N N . ALA A 1 342 ? 10.904 0.608 -23.778 1.00 89.62 342 ALA A N 1
ATOM 2627 C CA . ALA A 1 342 ? 9.590 0.916 -24.335 1.00 89.62 342 ALA A CA 1
ATOM 2628 C C . ALA A 1 342 ? 8.650 1.529 -23.282 1.00 89.62 342 ALA A C 1
ATOM 2630 O O . ALA A 1 342 ? 7.959 2.502 -23.582 1.00 89.62 342 ALA A O 1
ATOM 2631 N N . GLU A 1 343 ? 8.656 1.017 -22.045 1.00 91.44 343 GLU A N 1
ATOM 2632 C CA . GLU A 1 343 ? 7.887 1.617 -20.946 1.00 91.44 343 GLU A CA 1
ATOM 2633 C C . GLU A 1 343 ? 8.371 3.036 -20.612 1.00 91.44 343 GLU A C 1
ATOM 2635 O O . GLU A 1 343 ? 7.553 3.942 -20.454 1.00 91.44 343 GLU A O 1
ATOM 2640 N N . ARG A 1 344 ? 9.691 3.266 -20.558 1.00 92.25 344 ARG A N 1
ATOM 2641 C CA . ARG A 1 344 ? 10.266 4.606 -20.347 1.00 92.25 344 ARG A CA 1
ATOM 2642 C C . ARG A 1 344 ? 9.802 5.579 -21.415 1.00 92.25 344 ARG A C 1
ATOM 2644 O O . ARG A 1 344 ? 9.343 6.669 -21.087 1.00 92.25 344 ARG A O 1
ATOM 2651 N N . MET A 1 345 ? 9.882 5.171 -22.677 1.00 91.94 345 MET A N 1
ATOM 2652 C CA . MET A 1 345 ? 9.483 6.001 -23.808 1.00 91.94 345 MET A CA 1
ATOM 2653 C C . MET A 1 345 ? 7.987 6.325 -23.792 1.00 91.94 345 MET A C 1
ATOM 2655 O O . MET A 1 345 ? 7.613 7.438 -24.153 1.00 91.94 345 MET A O 1
ATOM 2659 N N . GLN A 1 346 ? 7.132 5.407 -23.330 1.00 94.44 346 GLN A N 1
ATOM 2660 C CA . GLN A 1 346 ? 5.706 5.691 -23.134 1.00 94.44 346 GLN A CA 1
ATOM 2661 C C . GLN A 1 346 ? 5.481 6.755 -22.053 1.00 94.44 346 GLN A C 1
ATOM 2663 O O . GLN A 1 346 ? 4.728 7.701 -22.280 1.00 94.44 346 GLN A O 1
ATOM 2668 N N . ILE A 1 347 ? 6.174 6.649 -20.915 1.00 94.31 347 ILE A N 1
ATOM 2669 C CA . ILE A 1 347 ? 6.092 7.633 -19.824 1.00 94.31 347 ILE A CA 1
ATOM 2670 C C . ILE A 1 347 ? 6.592 9.007 -20.290 1.00 94.31 347 ILE A C 1
ATOM 2672 O O . ILE A 1 347 ? 5.913 10.012 -20.087 1.00 94.31 347 ILE A O 1
ATOM 2676 N N . LEU A 1 348 ? 7.746 9.057 -20.960 1.00 92.75 348 LEU A N 1
ATOM 2677 C CA . LEU A 1 348 ? 8.309 10.295 -21.503 1.00 92.75 348 LEU A CA 1
ATOM 2678 C C . LEU A 1 348 ? 7.383 10.921 -22.549 1.00 92.75 348 LEU A C 1
ATOM 2680 O O . LEU A 1 348 ? 7.108 12.115 -22.485 1.00 92.75 348 LEU A O 1
ATOM 2684 N N . SER A 1 349 ? 6.839 10.117 -23.468 1.00 93.12 349 SER A N 1
ATOM 2685 C CA . SER A 1 349 ? 5.887 10.602 -24.469 1.00 93.12 349 SER A CA 1
ATOM 2686 C C . SER A 1 349 ? 4.615 11.153 -23.830 1.00 93.12 349 SER A C 1
ATOM 2688 O O . SER A 1 349 ? 4.093 12.157 -24.312 1.00 93.12 349 SER A O 1
ATOM 2690 N N . PHE A 1 350 ? 4.108 10.517 -22.770 1.00 94.31 350 PHE A N 1
ATOM 2691 C CA . PHE A 1 350 ? 2.960 11.024 -22.027 1.00 94.31 350 PHE A CA 1
ATOM 2692 C C . PHE A 1 350 ? 3.254 12.403 -21.427 1.00 94.31 350 PHE A C 1
ATOM 2694 O O . PHE A 1 350 ? 2.449 13.315 -21.592 1.00 94.31 350 PHE A O 1
ATOM 2701 N N . LEU A 1 351 ? 4.414 12.572 -20.787 1.00 92.00 351 LEU A N 1
ATOM 2702 C CA . LEU A 1 351 ? 4.821 13.846 -20.192 1.00 92.00 351 LEU A CA 1
ATOM 2703 C C . LEU A 1 351 ? 4.993 14.944 -21.254 1.00 92.00 351 LEU A C 1
ATOM 2705 O O . LEU A 1 351 ? 4.378 16.000 -21.136 1.00 92.00 351 LEU A O 1
ATOM 2709 N N . SER A 1 352 ? 5.721 14.676 -22.345 1.00 88.69 352 SER A N 1
ATOM 2710 C CA . SER A 1 352 ? 5.938 15.660 -23.419 1.00 88.69 352 SER A CA 1
ATOM 2711 C C . SER A 1 352 ? 4.642 16.121 -24.095 1.00 88.69 352 SER A C 1
ATOM 2713 O O . SER A 1 352 ? 4.501 17.296 -24.432 1.00 88.69 352 SER A O 1
ATOM 2715 N N . ASN A 1 353 ? 3.665 15.225 -24.267 1.00 89.19 353 ASN A N 1
ATOM 2716 C CA . ASN A 1 353 ? 2.373 15.572 -24.869 1.00 89.19 353 ASN A CA 1
ATOM 2717 C C . ASN A 1 353 ? 1.520 16.499 -23.989 1.00 89.19 353 ASN A C 1
ATOM 2719 O O . ASN A 1 353 ? 0.564 17.078 -24.491 1.00 89.19 353 ASN A O 1
ATOM 2723 N N . ARG A 1 354 ? 1.830 16.629 -22.694 1.00 84.44 354 ARG A N 1
ATOM 2724 C CA . ARG A 1 354 ? 1.133 17.541 -21.773 1.00 84.44 354 ARG A CA 1
ATOM 2725 C C . ARG A 1 354 ? 1.709 18.954 -21.770 1.00 84.44 354 ARG A C 1
ATOM 2727 O O . ARG A 1 354 ? 1.041 19.869 -21.303 1.00 84.44 354 ARG A O 1
ATOM 2734 N N . GLU A 1 355 ? 2.941 19.117 -22.244 1.00 74.44 355 GLU A N 1
ATOM 2735 C CA . GLU A 1 355 ? 3.586 20.427 -22.400 1.00 74.44 355 GLU A CA 1
ATOM 2736 C C . GLU A 1 355 ? 3.186 21.127 -23.711 1.00 74.44 355 GLU A C 1
ATOM 2738 O O . GLU A 1 355 ? 3.378 22.337 -23.841 1.00 74.44 355 GLU A O 1
ATOM 2743 N N . SER A 1 356 ? 2.660 20.362 -24.678 1.00 55.97 356 SER A N 1
ATOM 2744 C CA . SER A 1 356 ? 2.195 20.833 -25.993 1.00 55.97 356 SER A CA 1
ATOM 2745 C C . SER A 1 356 ? 0.750 21.312 -25.942 1.00 55.97 356 SER A C 1
ATOM 2747 O O . SER A 1 356 ? 0.458 22.335 -26.605 1.00 55.97 356 SER A O 1
#

Radius of gyration: 24.78 Å; Cα contacts (8 Å, |Δi|>4): 542; chains: 1; bounding box: 65×92×54 Å

Sequence (356 aa):
MPSSSKNGSPNPSDQGDQDAFGGFAEGELGAHYSIRNGKVRQVVDLDNELLIITTDRISAFDRILGLVPFKGEMLSRLSEYWFSATSDIIPNHHLHGITGRTMLVRACQPLPVEVVVRGYLSGSAWRDYAAGRPVSGIQLPPGLRQDQLLPQPILTPSTKAEQGLHDAPISSAEIIETGLVESDLWRQVELVALELFARGTQLAAERGLVLVDTKYEFGVAPDGSLMLIDELHTPDSSRFKPREAQQSPPGDTQPSGVEQSPPGEPQPSGVEQSPPGEPQQPAQRLDKEYLREWLMQQGWSGEGEPPAIPPEVFAETAERYKKSFALLCGEEFSPTSTSHEAERMQILSFLSNRES

Nearest PDB structures (foldseek):
  1obg-assembly1_A  TM=8.243E-01  e=2.131E-27  Saccharomyces cerevisiae
  3r9r-assembly1_A  TM=8.600E-01  e=3.024E-26  Mycobacteroides abscessus ATCC 19977
  6yya-assembly1_A  TM=8.578E-01  e=9.047E-26  Mycobacteroides abscessus ATCC 19977
  6yyb-assembly1_A  TM=8.583E-01  e=1.355E-25  Mycobacteroides abscessus ATCC 19977
  6yy6-assembly1_A  TM=8.590E-01  e=2.706E-25  Mycobacteroides abscessus ATCC 19977

Mean predicted aligned error: 9.94 Å

pLDDT: mean 83.54, std 22.6, range [27.2, 98.88]

Solvent-accessible surface area (backbone atoms only — not comparable to full-atom values): 21025 Å² total; per-residue (Å²): 134,87,80,82,79,80,80,74,81,79,72,78,81,82,64,88,63,92,65,48,48,82,70,80,59,92,64,69,86,35,91,86,53,53,75,48,80,53,82,39,37,38,36,35,59,59,82,68,29,30,40,42,37,37,22,10,38,40,68,54,68,94,36,75,77,52,62,21,50,59,46,11,30,51,46,40,46,41,21,53,53,42,52,62,78,41,46,92,79,47,54,54,32,74,74,50,74,77,47,56,25,26,35,38,25,52,43,50,56,66,52,67,44,40,45,27,38,29,38,33,34,42,74,70,49,30,55,29,47,76,70,75,40,51,39,29,73,42,80,73,75,86,89,74,55,82,67,33,76,44,99,57,70,44,76,41,29,24,39,62,48,62,96,92,55,73,64,42,71,38,27,75,65,55,36,43,77,72,58,73,41,56,60,70,60,46,54,50,50,55,54,50,52,52,52,52,49,51,52,51,35,52,58,30,44,79,51,48,28,38,54,35,33,36,44,43,38,43,20,36,32,94,88,66,46,75,26,44,38,91,62,40,87,26,52,88,43,24,46,61,38,71,52,72,78,78,75,71,72,84,73,82,80,72,87,74,79,92,80,90,81,87,92,88,81,91,79,84,92,70,89,77,74,77,75,80,77,75,79,75,75,75,77,70,56,35,35,62,61,46,60,48,54,54,36,44,74,72,74,37,80,60,68,80,80,80,75,87,78,56,70,67,58,36,50,54,47,30,54,25,47,43,50,41,42,22,49,72,75,69,47,81,80,70,78,85,63,96,42,64,66,60,51,49,51,49,54,51,51,56,54,57,62,72,78,108

Secondary structure (DSSP, 8-state):
-------PPPPGGGSS-TT----PPTTTT-TTS-EEE-SSEEEEEETTEEEEEE-SEEEETTEEEEE-TTHHHHHHHHHHHHHHHTTTTS-BSEEEEEETTEEEEE--EE-SEEEEEEEE--HHHHHHHHTT--BTTB-PPTT--TTPEEEEEEE--EE---BTB--EE--HHHHHHTTSS-HHHHHHHHHHHHHHHHHHHHHHHHTTEEEEEEEEEEEE-TTS-EEEES--S-TTTEEEEE----PPPPP----PPP-------PPP----PPPPPPPPPP----STHHHHHHHHHTT-SSSSSPPPPPHHHHHHHHHHHHHHHHHHHSS----S-S-HHHHHHHHHHHHHHHH-